Protein AF-0000000079962812 (afdb_homodimer)

Solvent-accessible surface area (backbone atoms only — not comparable to full-atom values): 16084 Å² total; per-residue (Å²): 127,70,50,68,62,57,33,28,48,55,59,35,32,38,25,38,47,68,46,73,48,30,25,50,74,84,39,78,43,86,43,78,38,32,53,92,59,42,40,27,41,39,36,35,36,58,84,37,35,38,39,39,38,37,21,38,63,52,62,92,51,35,56,59,85,55,60,87,68,64,58,92,82,56,60,44,64,56,30,14,31,31,29,47,23,32,50,38,38,30,28,37,49,42,78,47,81,87,50,79,53,48,68,41,37,30,40,34,25,49,22,56,16,70,28,34,49,50,44,54,47,42,63,34,63,48,55,32,37,41,36,54,44,77,54,92,96,42,44,35,39,38,39,37,35,68,48,80,92,46,31,33,37,41,35,37,28,37,59,76,80,127,71,51,69,61,55,33,27,47,55,59,34,30,38,25,36,46,68,46,72,50,30,23,50,72,83,39,78,43,84,44,79,36,31,54,94,60,42,40,27,40,38,36,33,36,57,86,36,36,38,39,39,38,36,21,38,63,50,63,93,50,36,57,59,84,55,60,86,68,63,59,91,81,58,60,43,66,56,30,13,31,32,29,48,24,32,50,37,38,30,28,36,48,43,77,46,81,87,49,80,54,48,67,41,38,31,41,35,26,49,21,57,16,69,28,34,49,50,45,53,48,43,64,34,62,48,55,32,36,41,36,52,44,78,53,94,96,43,43,36,40,38,38,38,36,67,47,80,94,47,33,33,36,42,34,37,28,38,56,75,81

Sequence (322 aa):
MVNATDIFAALAGTYTLLNTSSAFNGVPVPDRAYGEAPIGILTYSKTGYMSATLAATEPELRPENLTFPFNPEDPDELWALVGKHSLAYAGPITLSDAIPANETHGQVFHGPLIVSNIPAWVGTSQRRNYTIIKENNDTLLHIQSRRDGGNTGELWWRKLAMVNATDIFAALAGTYTLLNTSSAFNGVPVPDRAYGEAPIGILTYSKTGYMSATLAATEPELRPENLTFPFNPEDPDELWALVGKHSLAYAGPITLSDAIPANETHGQVFHGPLIVSNIPAWVGTSQRRNYTIIKENNDTLLHIQSRRDGGNTGELWWRKLA

Secondary structure (DSSP, 8-state):
---HHHHHHHH-EEEEEEEEEEEETTEEE--TTT-SS-EEEEEE-TTSEEEEEEE---TTTS-TT--SSPPTTS-HHHHHHHHHTEEEEEEEEEE-SSS---SSEEEEEE-S-SEESSGGGTT--EEEEEEEEEETTEEEEEEEEE-GGGEEEEEEEEE--/---HHHHHHHH-EEEEEEEEEEEETTEEE--TTT-SS-EEEEEE-TTSEEEEEEE---TTTS-TT--SSPPTTS-HHHHHHHHHTEEEEEEEEEE-SSS---SSEEEEEE-S-SEESSGGGTT--EEEEEEEEEETTEEEEEEEEE-GGGEEEEEEEEE--

Organism: NCBI:txid1448308

Structure (mmCIF, N/CA/C/O backbone):
data_AF-0000000079962812-model_v1
#
loop_
_entity.id
_entity.type
_entity.pdbx_description
1 polymer 'Lipocalin-like domain-containing protein'
#
loop_
_atom_site.group_PDB
_atom_site.id
_atom_site.type_symbol
_atom_site.label_atom_id
_atom_site.label_alt_id
_atom_site.label_comp_id
_atom_site.label_asym_id
_atom_site.label_entity_id
_atom_site.label_seq_id
_atom_site.pdbx_PDB_ins_code
_atom_site.Cartn_x
_atom_site.Cartn_y
_atom_site.Cartn_z
_atom_site.occupancy
_atom_site.B_iso_or_equiv
_atom_site.auth_seq_id
_atom_site.auth_comp_id
_atom_site.auth_asym_id
_atom_site.auth_atom_id
_atom_site.pdbx_PDB_model_num
ATOM 1 N N . MET A 1 1 ? -15.695 21.484 19.656 1 55.09 1 MET A N 1
ATOM 2 C CA . MET A 1 1 ? -14.461 20.844 19.234 1 55.09 1 MET A CA 1
ATOM 3 C C . MET A 1 1 ? -14.742 19.688 18.281 1 55.09 1 MET A C 1
ATOM 5 O O . MET A 1 1 ? -15.672 18.906 18.5 1 55.09 1 MET A O 1
ATOM 9 N N . VAL A 1 2 ? -14.398 19.891 17.047 1 68.56 2 VAL A N 1
ATOM 10 C CA . VAL A 1 2 ? -14.781 18.875 16.078 1 68.56 2 VAL A CA 1
ATOM 11 C C . VAL A 1 2 ? -14.25 17.516 16.531 1 68.56 2 VAL A C 1
ATOM 13 O O . VAL A 1 2 ? -13.125 17.422 17.031 1 68.56 2 VAL A O 1
ATOM 16 N N . ASN A 1 3 ? -15.133 16.531 16.578 1 87.62 3 ASN A N 1
ATOM 17 C CA . ASN A 1 3 ? -14.875 15.156 16.984 1 87.62 3 ASN A CA 1
ATOM 18 C C . ASN A 1 3 ? -14.062 14.406 15.922 1 87.62 3 ASN A C 1
ATOM 20 O O . ASN A 1 3 ? -14.211 14.656 14.727 1 87.62 3 ASN A O 1
ATOM 24 N N . ALA A 1 4 ? -13.094 13.672 16.422 1 92 4 ALA A N 1
ATOM 25 C CA . ALA A 1 4 ? -12.219 12.883 15.547 1 92 4 ALA A CA 1
ATOM 26 C C . ALA A 1 4 ? -13.031 12.062 14.555 1 92 4 ALA A C 1
ATOM 28 O O . ALA A 1 4 ? -12.648 11.922 13.391 1 92 4 ALA A O 1
ATOM 29 N N . THR A 1 5 ? -14.148 11.586 14.938 1 94.44 5 THR A N 1
ATOM 30 C CA . THR A 1 5 ? -14.992 10.742 14.109 1 94.44 5 THR A CA 1
ATOM 31 C C . THR A 1 5 ? -15.5 11.516 12.891 1 94.44 5 THR A C 1
ATOM 33 O O . THR A 1 5 ? -15.555 10.977 11.781 1 94.44 5 THR A O 1
ATOM 36 N N . ASP A 1 6 ? -15.859 12.742 13.109 1 96.5 6 ASP A N 1
ATOM 37 C CA . ASP A 1 6 ? -16.344 13.57 12.016 1 96.5 6 ASP A CA 1
ATOM 38 C C . ASP A 1 6 ? -15.234 13.875 11.016 1 96.5 6 ASP A C 1
ATOM 40 O O . ASP A 1 6 ? -15.477 13.922 9.812 1 96.5 6 ASP A O 1
ATOM 44 N N . ILE A 1 7 ? -14.07 14.117 11.539 1 97.19 7 ILE A N 1
ATOM 45 C CA . ILE A 1 7 ? -12.938 14.422 10.68 1 97.19 7 ILE A CA 1
ATOM 46 C C . ILE A 1 7 ? -12.555 13.188 9.867 1 97.19 7 ILE A C 1
ATOM 48 O O . ILE A 1 7 ? -12.289 13.281 8.672 1 97.19 7 ILE A O 1
ATOM 52 N N . PHE A 1 8 ? -12.555 12 10.477 1 97.75 8 PHE A N 1
ATOM 53 C CA . PHE A 1 8 ? -12.258 10.773 9.758 1 97.75 8 PHE A CA 1
ATOM 54 C C . PHE A 1 8 ? -13.297 10.508 8.68 1 97.75 8 PHE A C 1
ATOM 56 O O . PHE A 1 8 ? -12.969 10.039 7.59 1 97.75 8 PHE A O 1
ATOM 63 N N . ALA A 1 9 ? -14.547 10.859 8.984 1 97.25 9 ALA A N 1
ATOM 64 C CA . ALA A 1 9 ? -15.602 10.719 7.988 1 97.25 9 ALA A CA 1
ATOM 65 C C . ALA A 1 9 ? -15.383 11.664 6.812 1 97.25 9 ALA A C 1
ATOM 67 O O . ALA A 1 9 ? -15.633 11.305 5.66 1 97.25 9 ALA A O 1
ATOM 68 N N . ALA A 1 10 ? -14.914 12.852 7.117 1 97.44 10 ALA A N 1
ATOM 69 C CA . ALA A 1 10 ? -14.648 13.828 6.066 1 97.44 10 ALA A CA 1
ATOM 70 C C . ALA A 1 10 ? -13.477 13.383 5.188 1 97.44 10 ALA A C 1
ATOM 72 O O . ALA A 1 10 ? -13.5 13.586 3.971 1 97.44 10 ALA A O 1
ATOM 73 N N . LEU A 1 11 ? -12.477 12.75 5.762 1 98.31 11 LEU A N 1
ATOM 74 C CA . LEU A 1 11 ? -11.289 12.281 5.059 1 98.31 11 LEU A CA 1
ATOM 75 C C . LEU A 1 11 ? -11.578 10.984 4.305 1 98.31 11 LEU A C 1
ATOM 77 O O . LEU A 1 11 ? -10.93 10.688 3.303 1 98.31 11 LEU A O 1
ATOM 81 N N . ALA A 1 12 ? -12.539 10.227 4.734 1 98.5 12 ALA A N 1
ATOM 82 C CA . ALA A 1 12 ? -12.773 8.867 4.238 1 98.5 12 ALA A CA 1
ATOM 83 C C . ALA A 1 12 ? -12.977 8.867 2.725 1 98.5 12 ALA A C 1
ATOM 85 O O . ALA A 1 12 ? -13.703 9.711 2.188 1 98.5 12 ALA A O 1
ATOM 86 N N . GLY A 1 13 ? -12.312 7.945 2.035 1 98.56 13 GLY A N 1
ATOM 87 C CA . GLY A 1 13 ? -12.406 7.797 0.591 1 98.56 13 GLY A CA 1
ATOM 88 C C . GLY A 1 13 ? -11.141 7.25 -0.037 1 98.56 13 GLY A C 1
ATOM 89 O O . GLY A 1 13 ? -10.172 6.949 0.665 1 98.56 13 GLY A O 1
ATOM 90 N N . THR A 1 14 ? -11.234 6.93 -1.292 1 98.88 14 THR A N 1
ATOM 91 C CA . THR A 1 14 ? -10.102 6.559 -2.133 1 98.88 14 THR A CA 1
ATOM 92 C C . THR A 1 14 ? -9.695 7.723 -3.029 1 98.88 14 THR A C 1
ATOM 94 O O . THR A 1 14 ? -10.539 8.336 -3.689 1 98.88 14 THR A O 1
ATOM 97 N N . TYR A 1 15 ? -8.414 8.07 -2.965 1 98.94 15 TYR A N 1
ATOM 98 C CA . TYR A 1 15 ? -7.883 9.211 -3.703 1 98.94 15 TYR A CA 1
ATOM 99 C C . TYR A 1 15 ? -6.801 8.773 -4.68 1 98.94 15 TYR A C 1
ATOM 101 O O . TYR A 1 15 ? -6.008 7.875 -4.375 1 98.94 15 TYR A O 1
ATOM 109 N N . THR A 1 16 ? -6.777 9.391 -5.863 1 98.88 16 THR A N 1
ATOM 110 C CA . THR A 1 16 ? -5.684 9.188 -6.809 1 98.88 16 THR A CA 1
ATOM 111 C C . THR A 1 16 ? -4.723 10.375 -6.781 1 98.88 16 THR A C 1
ATOM 113 O O . THR A 1 16 ? -5.148 11.523 -6.645 1 98.88 16 THR A O 1
ATOM 116 N N . LEU A 1 17 ? -3.471 10.102 -6.898 1 98.88 17 LEU A N 1
ATOM 117 C CA . LEU A 1 17 ? -2.441 11.133 -6.863 1 98.88 17 LEU A CA 1
ATOM 118 C C . LEU A 1 17 ? -2.475 11.977 -8.133 1 98.88 17 LEU A C 1
ATOM 120 O O . LEU A 1 17 ? -2.561 11.438 -9.234 1 98.88 17 LEU A O 1
ATOM 124 N N . LEU A 1 18 ? -2.453 13.242 -7.961 1 97.94 18 LEU A N 1
ATOM 125 C CA . LEU A 1 18 ? -2.371 14.141 -9.102 1 97.94 18 LEU A CA 1
ATOM 126 C C . LEU A 1 18 ? -0.937 14.609 -9.328 1 97.94 18 LEU A C 1
ATOM 128 O O . LEU A 1 18 ? -0.471 14.664 -10.469 1 97.94 18 LEU A O 1
ATOM 132 N N . ASN A 1 19 ? -0.277 14.977 -8.25 1 96.62 19 ASN A N 1
ATOM 133 C CA . ASN A 1 19 ? 1.109 15.422 -8.344 1 96.62 19 ASN A CA 1
ATOM 134 C C . ASN A 1 19 ? 1.753 15.531 -6.961 1 96.62 19 ASN A C 1
ATOM 136 O O . ASN A 1 19 ? 1.057 15.539 -5.945 1 96.62 19 ASN A O 1
ATOM 140 N N . THR A 1 20 ? 3.037 15.555 -6.984 1 96.31 20 THR A N 1
ATOM 141 C CA . THR A 1 20 ? 3.855 15.812 -5.801 1 96.31 20 THR A CA 1
ATOM 142 C C . THR A 1 20 ? 4.887 16.906 -6.078 1 96.31 20 THR A C 1
ATOM 144 O O . THR A 1 20 ? 5.312 17.078 -7.223 1 96.31 20 THR A O 1
ATOM 147 N N . SER A 1 21 ? 5.219 17.625 -5.082 1 94.88 21 SER A N 1
ATOM 148 C CA . SER A 1 21 ? 6.375 18.516 -5.117 1 94.88 21 SER A CA 1
ATOM 149 C C . SER A 1 21 ? 7.16 18.453 -3.814 1 94.88 21 SER A C 1
ATOM 151 O O . SER A 1 21 ? 6.586 18.234 -2.744 1 94.88 21 SER A O 1
ATOM 153 N N . SER A 1 22 ? 8.445 18.625 -3.955 1 92.75 22 SER A N 1
ATOM 154 C CA . SER A 1 22 ? 9.336 18.547 -2.803 1 92.75 22 SER A CA 1
ATOM 155 C C . SER A 1 22 ? 10.141 19.828 -2.639 1 92.75 22 SER A C 1
ATOM 157 O O . SER A 1 22 ? 10.398 20.547 -3.615 1 92.75 22 SER A O 1
ATOM 159 N N . ALA A 1 23 ? 10.469 20.109 -1.39 1 92.31 23 ALA A N 1
ATOM 160 C CA . ALA A 1 23 ? 11.352 21.234 -1.065 1 92.31 23 ALA A CA 1
ATOM 161 C C . ALA A 1 23 ? 12.312 20.859 0.062 1 92.31 23 ALA A C 1
ATOM 163 O O . ALA A 1 23 ? 12.016 19.984 0.875 1 92.31 23 ALA A O 1
ATOM 164 N N . PHE A 1 24 ? 13.508 21.438 -0.031 1 89.19 24 PHE A N 1
ATOM 165 C CA . PHE A 1 24 ? 14.492 21.375 1.042 1 89.19 24 PHE A CA 1
ATOM 166 C C . PHE A 1 24 ? 14.703 22.75 1.658 1 89.19 24 PHE A C 1
ATOM 168 O O . PHE A 1 24 ? 15.203 23.656 0.996 1 89.19 24 PHE A O 1
ATOM 175 N N . ASN A 1 25 ? 14.32 22.797 2.877 1 90.44 25 ASN A N 1
ATOM 176 C CA . ASN A 1 25 ? 14.406 24.078 3.57 1 90.44 25 ASN A CA 1
ATOM 177 C C . ASN A 1 25 ? 13.711 25.188 2.781 1 90.44 25 ASN A C 1
ATOM 179 O O . ASN A 1 25 ? 14.281 26.266 2.582 1 90.44 25 ASN A O 1
ATOM 183 N N . GLY A 1 26 ? 12.602 24.812 2.246 1 89.44 26 GLY A N 1
ATOM 184 C CA . GLY A 1 26 ? 11.742 25.797 1.595 1 89.44 26 GLY A CA 1
ATOM 185 C C . GLY A 1 26 ? 12.094 26.016 0.135 1 89.44 26 GLY A C 1
ATOM 186 O O . GLY A 1 26 ? 11.391 26.734 -0.574 1 89.44 26 GLY A O 1
ATOM 187 N N . VAL A 1 27 ? 13.266 25.406 -0.308 1 94.12 27 VAL A N 1
ATOM 188 C CA . VAL A 1 27 ? 13.703 25.562 -1.693 1 94.12 27 VAL A CA 1
ATOM 189 C C . VAL A 1 27 ? 13.242 24.344 -2.506 1 94.12 27 VAL A C 1
ATOM 191 O O . VAL A 1 27 ? 13.547 23.203 -2.15 1 94.12 27 VAL A O 1
ATOM 194 N N . PRO A 1 28 ? 12.578 24.594 -3.576 1 93.44 28 PRO A N 1
ATOM 195 C CA . PRO A 1 28 ? 12.125 23.469 -4.398 1 93.44 28 PRO A CA 1
ATOM 196 C C . PRO A 1 28 ? 13.281 22.594 -4.879 1 93.44 28 PRO A C 1
ATOM 198 O O . PRO A 1 28 ? 14.336 23.109 -5.27 1 93.44 28 PRO A O 1
ATOM 201 N N . VAL A 1 29 ? 13.141 21.312 -4.715 1 90.81 29 VAL A N 1
ATOM 202 C CA . VAL A 1 29 ? 14.117 20.344 -5.207 1 90.81 29 VAL A CA 1
ATOM 203 C C . VAL A 1 29 ? 13.398 19.266 -6.012 1 90.81 29 VAL A C 1
ATOM 205 O O . VAL A 1 29 ? 12.203 19.031 -5.828 1 90.81 29 VAL A O 1
ATOM 208 N N . PRO A 1 30 ? 14.148 18.594 -6.973 1 89.12 30 PRO A N 1
ATOM 209 C CA . PRO A 1 30 ? 13.523 17.469 -7.668 1 89.12 30 PRO A CA 1
ATOM 210 C C . PRO A 1 30 ? 13.078 16.359 -6.719 1 89.12 30 PRO A C 1
ATOM 212 O O . PRO A 1 30 ? 13.758 16.078 -5.73 1 89.12 30 PRO A O 1
ATOM 215 N N . ASP A 1 31 ? 11.922 15.773 -6.988 1 88.94 31 ASP A N 1
ATOM 216 C CA . ASP A 1 31 ? 11.43 14.617 -6.238 1 88.94 31 ASP A CA 1
ATOM 217 C C . ASP A 1 31 ? 12.07 13.328 -6.734 1 88.94 31 ASP A C 1
ATOM 219 O O . ASP A 1 31 ? 11.5 12.617 -7.57 1 88.94 31 ASP A O 1
ATOM 223 N N . ARG A 1 32 ? 13.164 13.008 -6.203 1 86.12 32 ARG A N 1
ATOM 224 C CA . ARG A 1 32 ? 14 11.922 -6.719 1 86.12 32 ARG A CA 1
ATOM 225 C C . ARG A 1 32 ? 13.32 10.57 -6.523 1 86.12 32 ARG A C 1
ATOM 227 O O . ARG A 1 32 ? 13.508 9.656 -7.328 1 86.12 32 ARG A O 1
ATOM 234 N N . ALA A 1 33 ? 12.555 10.445 -5.504 1 90.25 33 ALA A N 1
ATOM 235 C CA . ALA A 1 33 ? 11.961 9.148 -5.18 1 90.25 33 ALA A CA 1
ATOM 236 C C . ALA A 1 33 ? 10.82 8.82 -6.145 1 90.25 33 ALA A C 1
ATOM 238 O O . ALA A 1 33 ? 10.688 7.676 -6.59 1 90.25 33 ALA A O 1
ATOM 239 N N . TYR A 1 34 ? 10.086 9.812 -6.578 1 93.81 34 TYR A N 1
ATOM 240 C CA . TYR A 1 34 ? 8.844 9.562 -7.297 1 93.81 34 TYR A CA 1
ATOM 241 C C . TYR A 1 34 ? 8.992 9.891 -8.781 1 93.81 34 TYR A C 1
ATOM 243 O O . TYR A 1 34 ? 8.109 9.586 -9.586 1 93.81 34 TYR A O 1
ATOM 251 N N . GLY A 1 35 ? 10.094 10.547 -9.172 1 93.44 35 GLY A N 1
ATOM 252 C CA . GLY A 1 35 ? 10.234 10.969 -10.555 1 93.44 35 GLY A CA 1
ATOM 253 C C . GLY A 1 35 ? 9.359 12.156 -10.914 1 93.44 35 GLY A C 1
ATOM 254 O O . GLY A 1 35 ? 8.961 12.93 -10.039 1 93.44 35 GLY A O 1
ATOM 255 N N . GLU A 1 36 ? 9.039 12.297 -12.234 1 93.69 36 GLU A N 1
ATOM 256 C CA . GLU A 1 36 ? 8.375 13.5 -12.734 1 93.69 36 GLU A CA 1
ATOM 257 C C . GLU A 1 36 ? 6.863 13.297 -12.828 1 93.69 36 GLU A C 1
ATOM 259 O O . GLU A 1 36 ? 6.102 14.266 -12.883 1 93.69 36 GLU A O 1
ATOM 264 N N . ALA A 1 37 ? 6.457 12.078 -12.867 1 95.12 37 ALA A N 1
ATOM 265 C CA . ALA A 1 37 ? 5.039 11.797 -13.07 1 95.12 37 ALA A CA 1
ATOM 266 C C . ALA A 1 37 ? 4.578 10.648 -12.18 1 95.12 37 ALA A C 1
ATOM 268 O O . ALA A 1 37 ? 4.125 9.617 -12.664 1 95.12 37 ALA A O 1
ATOM 269 N N . PRO A 1 38 ? 4.609 10.883 -10.852 1 97.69 38 PRO A N 1
ATOM 270 C CA . PRO A 1 38 ? 4.25 9.789 -9.945 1 97.69 38 PRO A CA 1
ATOM 271 C C . PRO A 1 38 ? 2.762 9.445 -10 1 97.69 38 PRO A C 1
ATOM 273 O O . PRO A 1 38 ? 1.945 10.281 -10.398 1 97.69 38 PRO A O 1
ATOM 276 N N . ILE A 1 39 ? 2.443 8.242 -9.688 1 98.5 39 ILE A N 1
ATOM 277 C CA . ILE A 1 39 ? 1.081 7.75 -9.516 1 98.5 39 ILE A CA 1
ATOM 278 C C . ILE A 1 39 ? 0.908 7.195 -8.102 1 98.5 39 ILE A C 1
ATOM 280 O O . ILE A 1 39 ? 1.889 6.852 -7.438 1 98.5 39 ILE A O 1
ATOM 284 N N . GLY A 1 40 ? -0.332 7.168 -7.668 1 98.81 40 GLY A N 1
ATOM 285 C CA . GLY A 1 40 ? -0.544 6.621 -6.336 1 98.81 40 GLY A CA 1
ATOM 286 C C . GLY A 1 40 ? -2.008 6.582 -5.938 1 98.81 40 GLY A C 1
ATOM 287 O O . GLY A 1 40 ? -2.854 7.195 -6.59 1 98.81 40 GLY A O 1
ATOM 288 N N . ILE A 1 41 ? -2.295 5.82 -4.922 1 98.94 41 ILE A N 1
ATOM 289 C CA . ILE A 1 41 ? -3.598 5.715 -4.273 1 98.94 41 ILE A CA 1
ATOM 290 C C . ILE A 1 41 ? -3.449 5.941 -2.773 1 98.94 41 ILE A C 1
ATOM 292 O O . ILE A 1 41 ? -2.52 5.426 -2.148 1 98.94 41 ILE A O 1
ATOM 296 N N . LEU A 1 42 ? -4.223 6.781 -2.262 1 98.94 42 LEU A N 1
ATOM 297 C CA . LEU A 1 42 ? -4.398 7.031 -0.836 1 98.94 42 LEU A CA 1
ATOM 298 C C . LEU A 1 42 ? -5.816 6.68 -0.395 1 98.94 42 LEU A C 1
ATOM 300 O O . LEU A 1 42 ? -6.789 7.07 -1.043 1 98.94 42 LEU A O 1
ATOM 304 N N . THR A 1 43 ? -5.949 5.891 0.638 1 98.88 43 THR A N 1
ATOM 305 C CA . THR A 1 43 ? -7.262 5.539 1.164 1 98.88 43 THR A CA 1
ATOM 306 C C . THR A 1 43 ? -7.359 5.879 2.648 1 98.88 43 THR A C 1
ATOM 308 O O . THR A 1 43 ? -6.43 5.617 3.414 1 98.88 43 THR A O 1
ATOM 311 N N . TYR A 1 44 ? -8.398 6.527 3.049 1 98.81 44 TYR A N 1
ATOM 312 C CA . TYR A 1 44 ? -8.812 6.715 4.434 1 98.81 44 TYR A CA 1
ATOM 313 C C . TYR A 1 44 ? -10.141 6.008 4.703 1 98.81 44 TYR A C 1
ATOM 315 O O . TYR A 1 44 ? -11.055 6.051 3.877 1 98.81 44 TYR A O 1
ATOM 323 N N . SER A 1 45 ? -10.18 5.359 5.816 1 98.5 45 SER A N 1
ATOM 324 C CA . SER A 1 45 ? -11.453 4.766 6.223 1 98.5 45 SER A CA 1
ATOM 325 C C . SER A 1 45 ? -12.125 5.594 7.312 1 98.5 45 SER A C 1
ATOM 327 O O . SER A 1 45 ? -11.453 6.277 8.086 1 98.5 45 SER A O 1
ATOM 329 N N . LYS A 1 46 ? -13.445 5.5 7.383 1 97.25 46 LYS A N 1
ATOM 330 C CA . LYS A 1 46 ? -14.203 6.172 8.43 1 97.25 46 LYS A CA 1
ATOM 331 C C . LYS A 1 46 ? -13.836 5.637 9.812 1 97.25 46 LYS A C 1
ATOM 333 O O . LYS A 1 46 ? -14.023 6.324 10.82 1 97.25 46 LYS A O 1
ATOM 338 N N . THR A 1 47 ? -13.281 4.414 9.797 1 97.56 47 THR A N 1
ATOM 339 C CA . THR A 1 47 ? -12.977 3.752 11.062 1 97.56 47 THR A CA 1
ATOM 340 C C . THR A 1 47 ? -11.57 4.121 11.539 1 97.56 47 THR A C 1
ATOM 342 O O . THR A 1 47 ? -11.094 3.596 12.547 1 97.56 47 THR A O 1
ATOM 345 N N . GLY A 1 48 ? -10.836 4.934 10.836 1 98.06 48 GLY A N 1
ATOM 346 C CA . GLY A 1 48 ? -9.594 5.484 11.352 1 98.06 48 GLY A CA 1
ATOM 347 C C . GLY A 1 48 ? -8.367 4.703 10.914 1 98.06 48 GLY A C 1
ATOM 348 O O . GLY A 1 48 ? -7.406 4.566 11.672 1 98.06 48 GLY A O 1
ATOM 349 N N . TYR A 1 49 ? -8.398 4.137 9.742 1 98.81 49 TYR A N 1
ATOM 350 C CA . TYR A 1 49 ? -7.23 3.516 9.125 1 98.81 49 TYR A CA 1
ATOM 351 C C . TYR A 1 49 ? -6.91 4.164 7.785 1 98.81 49 TYR A C 1
ATOM 353 O O . TYR A 1 49 ? -7.77 4.797 7.172 1 98.81 49 TYR A O 1
ATOM 361 N N . MET A 1 50 ? -5.664 3.979 7.379 1 98.88 50 MET A N 1
ATOM 362 C CA . MET A 1 50 ? -5.246 4.535 6.094 1 98.88 50 MET A CA 1
ATOM 363 C C . MET A 1 50 ? -4.191 3.654 5.434 1 98.88 50 MET A C 1
ATOM 365 O O . MET A 1 50 ? -3.559 2.832 6.098 1 98.88 50 MET A O 1
ATOM 369 N N . SER A 1 51 ? -4.094 3.744 4.156 1 98.94 51 SER A N 1
ATOM 370 C CA . SER A 1 51 ? -3.02 3.172 3.348 1 98.94 51 SER A CA 1
ATOM 371 C C . SER A 1 51 ? -2.598 4.125 2.236 1 98.94 51 SER A C 1
ATOM 373 O O . SER A 1 51 ? -3.432 4.832 1.665 1 98.94 51 SER A O 1
ATOM 375 N N . ALA A 1 52 ? -1.331 4.195 1.968 1 98.94 52 ALA A N 1
ATOM 376 C CA . ALA A 1 52 ? -0.761 4.965 0.865 1 98.94 52 ALA A CA 1
ATOM 377 C C . ALA A 1 52 ? 0.189 4.109 0.032 1 98.94 52 ALA A C 1
ATOM 379 O O . ALA A 1 52 ? 1.022 3.385 0.579 1 98.94 52 ALA A O 1
ATOM 380 N N . THR A 1 53 ? -0.018 4.102 -1.256 1 98.88 53 THR A N 1
ATOM 381 C CA . THR A 1 53 ? 0.879 3.465 -2.215 1 98.88 53 THR A CA 1
ATOM 382 C C . THR A 1 53 ? 1.206 4.418 -3.361 1 98.88 53 THR A C 1
ATOM 384 O O . THR A 1 53 ? 0.308 4.867 -4.078 1 98.88 53 THR A O 1
ATOM 387 N N . LEU A 1 54 ? 2.477 4.789 -3.533 1 98.69 54 LEU A N 1
ATOM 388 C CA . LEU A 1 54 ? 2.973 5.684 -4.574 1 98.69 54 LEU A CA 1
ATOM 389 C C . LEU A 1 54 ? 4.137 5.051 -5.324 1 98.69 54 LEU A C 1
ATOM 391 O O . LEU A 1 54 ? 4.895 4.258 -4.754 1 98.69 54 LEU A O 1
ATOM 395 N N . ALA A 1 55 ? 4.332 5.449 -6.574 1 98.69 55 ALA A N 1
ATOM 396 C CA . ALA A 1 55 ? 5.469 4.965 -7.355 1 98.69 55 ALA A CA 1
ATOM 397 C C . ALA A 1 55 ? 5.805 5.926 -8.492 1 98.69 55 ALA A C 1
ATOM 399 O O . ALA A 1 55 ? 4.926 6.629 -9 1 98.69 55 ALA A O 1
ATOM 400 N N . ALA A 1 56 ? 7.082 5.957 -8.828 1 98.25 56 ALA A N 1
ATOM 401 C CA . ALA A 1 56 ? 7.477 6.586 -10.086 1 98.25 56 ALA A CA 1
ATOM 402 C C . ALA A 1 56 ? 6.848 5.871 -11.281 1 98.25 56 ALA A C 1
ATOM 404 O O . ALA A 1 56 ? 6.289 4.781 -11.133 1 98.25 56 ALA A O 1
ATOM 405 N N . THR A 1 57 ? 6.887 6.504 -12.5 1 97.62 57 THR A N 1
ATOM 406 C CA . THR A 1 57 ? 6.309 5.863 -13.672 1 97.62 57 THR A CA 1
ATOM 407 C C . THR A 1 57 ? 7.332 5.77 -14.797 1 97.62 57 THR A C 1
ATOM 409 O O . THR A 1 57 ? 7.086 5.121 -15.82 1 97.62 57 THR A O 1
ATOM 412 N N . GLU A 1 58 ? 8.484 6.395 -14.602 1 97.19 58 GLU A N 1
ATOM 413 C CA . GLU A 1 58 ? 9.5 6.363 -15.648 1 97.19 58 GLU A CA 1
ATOM 414 C C . GLU A 1 58 ? 10.062 4.957 -15.836 1 97.19 58 GLU A C 1
ATOM 416 O O . GLU A 1 58 ? 10.453 4.309 -14.867 1 97.19 58 GLU A O 1
ATOM 421 N N . PRO A 1 59 ? 10.156 4.539 -17.078 1 95.69 59 PRO A N 1
ATOM 422 C CA . PRO A 1 59 ? 10.625 3.172 -17.312 1 95.69 59 PRO A CA 1
ATOM 423 C C . PRO A 1 59 ? 12.023 2.924 -16.766 1 95.69 59 PRO A C 1
ATOM 425 O O . PRO A 1 59 ? 12.336 1.81 -16.328 1 95.69 59 PRO A O 1
ATOM 428 N N . GLU A 1 60 ? 12.875 3.9 -16.75 1 96.44 60 GLU A N 1
ATOM 429 C CA . GLU A 1 60 ? 14.242 3.736 -16.281 1 96.44 60 GLU A CA 1
ATOM 430 C C . GLU A 1 60 ? 14.289 3.568 -14.766 1 96.44 60 GLU A C 1
ATOM 432 O O . GLU A 1 60 ? 15.305 3.123 -14.211 1 96.44 60 GLU A O 1
ATOM 437 N N . LEU A 1 61 ? 13.195 3.945 -14.086 1 97.5 61 LEU A N 1
ATOM 438 C CA . LEU A 1 61 ? 13.102 3.828 -12.641 1 97.5 61 LEU A CA 1
ATOM 439 C C . LEU A 1 61 ? 12.281 2.607 -12.242 1 97.5 61 LEU A C 1
ATOM 441 O O . LEU A 1 61 ? 12.281 2.201 -11.078 1 97.5 61 LEU A O 1
ATOM 445 N N . ARG A 1 62 ? 11.57 2.086 -13.203 1 97.81 62 ARG A N 1
ATOM 446 C CA . ARG A 1 62 ? 10.586 1.023 -12.992 1 97.81 62 ARG A CA 1
ATOM 447 C C . ARG A 1 62 ? 10.82 -0.136 -13.953 1 97.81 62 ARG A C 1
ATOM 449 O O . ARG A 1 62 ? 10.148 -0.239 -14.984 1 97.81 62 ARG A O 1
ATOM 456 N N . PRO A 1 63 ? 11.734 -1.014 -13.602 1 97.19 63 PRO A N 1
ATOM 457 C CA . PRO A 1 63 ? 12.008 -2.113 -14.531 1 97.19 63 PRO A CA 1
ATOM 458 C C . PRO A 1 63 ? 10.805 -3.039 -14.719 1 97.19 63 PRO A C 1
ATOM 460 O O . PRO A 1 63 ? 10.328 -3.641 -13.75 1 97.19 63 PRO A O 1
ATOM 463 N N . GLU A 1 64 ? 10.414 -3.275 -15.945 1 95.31 64 GLU A N 1
ATOM 464 C CA . GLU A 1 64 ? 9.148 -3.939 -16.266 1 95.31 64 GLU A CA 1
ATOM 465 C C . GLU A 1 64 ? 9.336 -5.449 -16.375 1 95.31 64 GLU A C 1
ATOM 467 O O . GLU A 1 64 ? 8.359 -6.195 -16.469 1 95.31 64 GLU A O 1
ATOM 472 N N . ASN A 1 65 ? 10.516 -5.93 -16.312 1 94.62 65 ASN A N 1
ATOM 473 C CA . ASN A 1 65 ? 10.789 -7.352 -16.5 1 94.62 65 ASN A CA 1
ATOM 474 C C . ASN A 1 65 ? 10.836 -8.102 -15.18 1 94.62 65 ASN A C 1
ATOM 476 O O . ASN A 1 65 ? 11.102 -9.305 -15.148 1 94.62 65 ASN A O 1
ATOM 480 N N . LEU A 1 66 ? 10.633 -7.422 -14.141 1 95 66 LEU A N 1
ATOM 481 C CA . LEU A 1 66 ? 10.648 -8.055 -12.828 1 95 66 LEU A CA 1
ATOM 482 C C . LEU A 1 66 ? 9.297 -8.68 -12.508 1 95 66 LEU A C 1
ATOM 484 O O . LEU A 1 66 ? 8.25 -8.117 -12.867 1 95 66 LEU A O 1
ATOM 488 N N . THR A 1 67 ? 9.352 -9.812 -11.805 1 90.5 67 THR A N 1
ATOM 489 C CA . THR A 1 67 ? 8.148 -10.523 -11.398 1 90.5 67 THR A CA 1
ATOM 490 C C . THR A 1 67 ? 8.055 -10.602 -9.883 1 90.5 67 THR A C 1
ATOM 492 O O . THR A 1 67 ? 9.039 -10.367 -9.18 1 90.5 67 THR A O 1
ATOM 495 N N . PHE A 1 68 ? 6.855 -10.977 -9.438 1 90.19 68 PHE A N 1
ATOM 496 C CA . PHE A 1 68 ? 6.664 -11.273 -8.023 1 90.19 68 PHE A CA 1
ATOM 497 C C . PHE A 1 68 ? 6.172 -12.703 -7.832 1 90.19 68 PHE A C 1
ATOM 499 O O . PHE A 1 68 ? 5.172 -13.109 -8.43 1 90.19 68 PHE A O 1
ATOM 506 N N . PRO A 1 69 ? 6.785 -13.477 -6.977 1 90.12 69 PRO A N 1
ATOM 507 C CA . PRO A 1 69 ? 8.008 -13.172 -6.238 1 90.12 69 PRO A CA 1
ATOM 508 C C . PRO A 1 69 ? 9.219 -12.992 -7.148 1 90.12 69 PRO A C 1
ATOM 510 O O . PRO A 1 69 ? 9.148 -13.305 -8.344 1 90.12 69 PRO A O 1
ATOM 513 N N . PHE A 1 70 ? 10.305 -12.453 -6.562 1 93.12 70 PHE A N 1
ATOM 514 C CA . PHE A 1 70 ? 11.539 -12.203 -7.293 1 93.12 70 PHE A CA 1
ATOM 515 C C . PHE A 1 70 ? 12.195 -13.508 -7.711 1 93.12 70 PHE A C 1
ATOM 517 O O . PHE A 1 70 ? 12.016 -14.539 -7.055 1 93.12 70 PHE A O 1
ATOM 524 N N . ASN A 1 71 ? 12.906 -13.461 -8.789 1 91.75 71 ASN A N 1
ATOM 525 C CA . ASN A 1 71 ? 13.82 -14.531 -9.148 1 91.75 71 ASN A CA 1
ATOM 526 C C . ASN A 1 71 ? 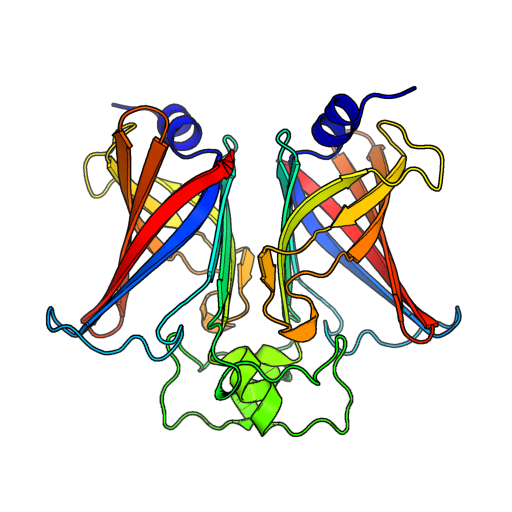15.188 -14.359 -8.484 1 91.75 71 ASN A C 1
ATOM 528 O O . ASN A 1 71 ? 15.742 -13.258 -8.484 1 91.75 71 ASN A O 1
ATOM 532 N N . PRO A 1 72 ? 15.703 -15.484 -7.938 1 90.94 72 PRO A N 1
ATOM 533 C CA . PRO A 1 72 ? 17 -15.367 -7.273 1 90.94 72 PRO A CA 1
ATOM 534 C C . PRO A 1 72 ? 18.094 -14.82 -8.195 1 90.94 72 PRO A C 1
ATOM 536 O O . PRO A 1 72 ? 19.047 -14.211 -7.727 1 90.94 72 PRO A O 1
ATOM 539 N N . GLU A 1 73 ? 17.906 -14.93 -9.5 1 94.88 73 GLU A N 1
ATOM 540 C CA . GLU A 1 73 ? 18.922 -14.531 -10.469 1 94.88 73 GLU A CA 1
ATOM 541 C C . GLU A 1 73 ? 18.75 -13.07 -10.883 1 94.88 73 GLU A C 1
ATOM 543 O O . GLU A 1 73 ? 19.578 -12.516 -11.602 1 94.88 73 GLU A O 1
ATOM 548 N N . ASP A 1 74 ? 17.672 -12.422 -10.406 1 96.5 74 ASP A N 1
ATOM 549 C CA . ASP A 1 74 ? 17.453 -11.016 -10.75 1 96.5 74 ASP A CA 1
ATOM 550 C C . ASP A 1 74 ? 18.609 -10.148 -10.242 1 96.5 74 ASP A C 1
ATOM 552 O O . ASP A 1 74 ? 19.062 -10.312 -9.117 1 96.5 74 ASP A O 1
ATOM 556 N N . PRO A 1 75 ? 19.078 -9.203 -11.078 1 97.25 75 PRO A N 1
ATOM 557 C CA . PRO A 1 75 ? 20.109 -8.273 -10.586 1 97.25 75 PRO A CA 1
ATOM 558 C C . PRO A 1 75 ? 19.594 -7.391 -9.445 1 97.25 75 PRO A C 1
ATOM 560 O O . PRO A 1 75 ? 18.5 -6.836 -9.539 1 97.25 75 PRO A O 1
ATOM 563 N N . ASP A 1 76 ? 20.406 -7.238 -8.398 1 97.81 76 ASP A N 1
ATOM 564 C CA . ASP A 1 76 ? 20.047 -6.402 -7.258 1 97.81 76 ASP A CA 1
ATOM 565 C C . ASP A 1 76 ? 19.766 -4.969 -7.699 1 97.81 76 ASP A C 1
ATOM 567 O O . ASP A 1 76 ? 18.906 -4.293 -7.129 1 97.81 76 ASP A O 1
ATOM 571 N N . GLU A 1 77 ? 20.484 -4.52 -8.719 1 98 77 GLU A N 1
ATOM 572 C CA . GLU A 1 77 ? 20.359 -3.139 -9.172 1 98 77 GLU A CA 1
ATOM 573 C C . GLU A 1 77 ? 18.922 -2.846 -9.633 1 98 77 GLU A C 1
ATOM 575 O O . GLU A 1 77 ? 18.422 -1.74 -9.43 1 98 77 GLU A O 1
ATOM 580 N N . LEU A 1 78 ? 18.328 -3.783 -10.227 1 98.38 78 LEU A N 1
ATOM 581 C CA . LEU A 1 78 ? 16.969 -3.592 -10.711 1 98.38 78 LEU A CA 1
ATOM 582 C C . LEU A 1 78 ? 15.977 -3.561 -9.547 1 98.38 78 LEU A C 1
ATOM 584 O O . LEU A 1 78 ? 15.07 -2.725 -9.516 1 98.38 78 LEU A O 1
ATOM 588 N N . TRP A 1 79 ? 16.172 -4.422 -8.594 1 98.5 79 TRP A N 1
ATOM 589 C CA . TRP A 1 79 ? 15.281 -4.445 -7.43 1 98.5 79 TRP A CA 1
ATOM 590 C C . TRP A 1 79 ? 15.523 -3.232 -6.535 1 98.5 79 TRP A C 1
ATOM 592 O O . TRP A 1 79 ? 14.609 -2.777 -5.84 1 98.5 79 TRP A O 1
ATOM 602 N N . ALA A 1 80 ? 16.766 -2.74 -6.566 1 98.62 80 ALA A N 1
ATOM 603 C CA . ALA A 1 80 ? 17.031 -1.497 -5.844 1 98.62 80 ALA A CA 1
ATOM 604 C C . ALA A 1 80 ? 16.172 -0.357 -6.375 1 98.62 80 ALA A C 1
ATOM 606 O O . ALA A 1 80 ? 15.688 0.476 -5.605 1 98.62 80 ALA A O 1
ATOM 607 N N . LEU A 1 81 ? 15.945 -0.327 -7.672 1 98.44 81 LEU A N 1
ATOM 608 C CA . LEU A 1 81 ? 15.086 0.693 -8.266 1 98.44 81 LEU A CA 1
ATOM 609 C C . LEU A 1 81 ? 13.656 0.567 -7.746 1 98.44 81 LEU A C 1
ATOM 611 O O . LEU A 1 81 ? 13.023 1.571 -7.414 1 98.44 81 LEU A O 1
ATOM 615 N N . VAL A 1 82 ? 13.188 -0.633 -7.625 1 98.44 82 VAL A N 1
ATOM 616 C CA . VAL A 1 82 ? 11.852 -0.882 -7.098 1 98.44 82 VAL A CA 1
ATOM 617 C C . VAL A 1 82 ? 11.742 -0.333 -5.676 1 98.44 82 VAL A C 1
ATOM 619 O O . VAL A 1 82 ? 10.766 0.328 -5.332 1 98.44 82 VAL A O 1
ATOM 622 N N . GLY A 1 83 ? 12.75 -0.618 -4.887 1 98.44 83 GLY A N 1
ATOM 623 C CA . GLY A 1 83 ? 12.75 -0.161 -3.506 1 98.44 83 GLY A CA 1
ATOM 624 C C . GLY A 1 83 ? 12.852 1.348 -3.377 1 98.44 83 GLY A C 1
ATOM 625 O O . GLY A 1 83 ? 12.156 1.955 -2.561 1 98.44 83 GLY A O 1
ATOM 626 N N . LYS A 1 84 ? 13.695 1.978 -4.219 1 97.88 84 LYS A N 1
ATOM 627 C CA . LYS A 1 84 ? 14.008 3.398 -4.113 1 97.88 84 LYS A CA 1
ATOM 628 C C . LYS A 1 84 ? 12.867 4.258 -4.645 1 97.88 84 LYS A C 1
ATOM 630 O O . LYS A 1 84 ? 12.672 5.391 -4.195 1 97.88 84 LYS A O 1
ATOM 635 N N . HIS A 1 85 ? 12.078 3.713 -5.59 1 98.31 85 HIS A N 1
ATOM 636 C CA . HIS A 1 85 ? 11.18 4.582 -6.34 1 98.31 85 HIS A CA 1
ATOM 637 C C . HIS A 1 85 ? 9.719 4.184 -6.129 1 98.31 85 HIS A C 1
ATOM 639 O O . HIS A 1 85 ? 8.906 4.297 -7.043 1 98.31 85 HIS A O 1
ATOM 645 N N . SER A 1 86 ? 9.398 3.686 -4.984 1 98.38 86 SER A N 1
ATOM 646 C CA . SER A 1 86 ? 8.039 3.445 -4.508 1 98.38 86 SER A CA 1
ATOM 647 C C . SER A 1 86 ? 7.941 3.648 -3 1 98.38 86 SER A C 1
ATOM 649 O O . SER A 1 86 ? 8.945 3.537 -2.287 1 98.38 86 SER A O 1
ATOM 651 N N . LEU A 1 87 ? 6.824 4.008 -2.529 1 97.81 87 LEU A N 1
ATOM 652 C CA . LEU A 1 87 ? 6.492 4.133 -1.113 1 97.81 87 LEU A CA 1
ATOM 653 C C . LEU A 1 87 ? 5.129 3.52 -0.819 1 97.81 87 LEU A C 1
ATOM 655 O O . LEU A 1 87 ? 4.16 3.77 -1.542 1 97.81 87 LEU A O 1
ATOM 659 N N . ALA A 1 88 ? 5.086 2.691 0.152 1 98.88 88 ALA A N 1
ATOM 660 C CA . ALA A 1 88 ? 3.818 2.111 0.587 1 98.88 88 ALA A CA 1
ATOM 661 C C . ALA A 1 88 ? 3.797 1.915 2.1 1 98.88 88 ALA A C 1
ATOM 663 O O . ALA A 1 88 ? 4.762 1.417 2.684 1 98.88 88 ALA A O 1
ATOM 664 N N . TYR A 1 89 ? 2.703 2.311 2.766 1 98.88 89 TYR A N 1
ATOM 665 C CA . TYR A 1 89 ? 2.527 2.09 4.195 1 98.88 89 TYR A CA 1
ATOM 666 C C . TYR A 1 89 ? 1.051 2.111 4.574 1 98.88 89 TYR A C 1
ATOM 668 O O . TYR A 1 89 ? 0.217 2.613 3.818 1 98.88 89 TYR A O 1
ATOM 676 N N . ALA A 1 90 ? 0.74 1.562 5.676 1 98.94 90 ALA A N 1
ATOM 677 C CA . ALA A 1 90 ? -0.636 1.494 6.164 1 98.94 90 ALA A CA 1
ATOM 678 C C . ALA A 1 90 ? -0.677 1.352 7.68 1 98.94 90 ALA A C 1
ATOM 680 O O . ALA A 1 90 ? 0.253 0.811 8.281 1 98.94 90 ALA A O 1
ATOM 681 N N . GLY A 1 91 ? -1.73 1.825 8.258 1 98.88 91 GLY A N 1
ATOM 682 C CA . GLY A 1 91 ? -1.927 1.775 9.703 1 98.88 91 GLY A CA 1
ATOM 683 C C . GLY A 1 91 ? -3.064 2.658 10.18 1 98.88 91 GLY A C 1
ATOM 684 O O . GLY A 1 91 ? -3.85 3.158 9.375 1 98.88 91 GLY A O 1
ATOM 685 N N . PRO A 1 92 ? -3.16 2.76 11.461 1 98.81 92 PRO A N 1
ATOM 686 C CA . PRO A 1 92 ? -4.18 3.654 12.008 1 98.81 92 PRO A CA 1
ATOM 687 C C . PRO A 1 92 ? -3.832 5.129 11.836 1 98.81 92 PRO A C 1
ATOM 689 O O . PRO A 1 92 ? -2.693 5.461 11.492 1 98.81 92 PRO A O 1
ATOM 692 N N . ILE A 1 93 ? -4.797 5.98 11.914 1 98.44 93 ILE A N 1
ATOM 693 C CA . ILE A 1 93 ? -4.543 7.418 11.953 1 98.44 93 ILE A CA 1
ATOM 694 C C . ILE A 1 93 ? -5.027 7.988 13.281 1 98.44 93 ILE A C 1
ATOM 696 O O . ILE A 1 93 ? -5.957 7.457 13.891 1 98.44 93 ILE A O 1
ATOM 700 N N . THR A 1 94 ? -4.363 8.945 13.75 1 97.25 94 THR A N 1
ATOM 701 C CA . THR A 1 94 ? -4.797 9.727 14.906 1 97.25 94 THR A CA 1
ATOM 702 C C . THR A 1 94 ? -4.789 11.219 14.586 1 97.25 94 THR A C 1
ATOM 704 O O . THR A 1 94 ? -4.055 11.664 13.695 1 97.25 94 THR A O 1
ATOM 707 N N . LEU A 1 95 ? -5.672 11.914 15.25 1 96.56 95 LEU A N 1
ATOM 708 C CA . LEU A 1 95 ? -5.738 13.367 15.078 1 96.56 95 LEU A CA 1
ATOM 709 C C . LEU A 1 95 ? -4.727 14.062 15.977 1 96.56 95 LEU A C 1
ATOM 711 O O . LEU A 1 95 ? -4.57 13.695 17.141 1 96.56 95 LEU A O 1
ATOM 715 N N . SER A 1 96 ? -3.98 14.992 15.352 1 93.81 96 SER A N 1
ATOM 716 C CA . SER A 1 96 ? -3.082 15.828 16.141 1 93.81 96 SER A CA 1
ATOM 717 C C . SER A 1 96 ? -3.857 16.891 16.922 1 93.81 96 SER A C 1
ATOM 719 O O . SER A 1 96 ? -4.832 17.438 16.422 1 93.81 96 SER A O 1
ATOM 721 N N . ASP A 1 97 ? -3.395 17.203 18.062 1 89.69 97 ASP A N 1
ATOM 722 C CA . ASP A 1 97 ? -3.992 18.281 18.844 1 89.69 97 ASP A CA 1
ATOM 723 C C . ASP A 1 97 ? -3.088 19.516 18.844 1 89.69 97 ASP A C 1
ATOM 725 O O . ASP A 1 97 ? -3.355 20.484 19.562 1 89.69 97 ASP A O 1
ATOM 729 N N . ALA A 1 98 ? -2.096 19.453 18.062 1 90.69 98 ALA A N 1
ATOM 730 C CA . ALA A 1 98 ? -1.123 20.547 18.062 1 90.69 98 ALA A CA 1
ATOM 731 C C . ALA A 1 98 ? -1.693 21.781 17.375 1 90.69 98 ALA A C 1
ATOM 733 O O . ALA A 1 98 ? -1.3 22.922 17.688 1 90.69 98 ALA A O 1
ATOM 734 N N . ILE A 1 99 ? -2.602 21.594 16.406 1 90.12 99 ILE A N 1
ATOM 735 C CA . ILE A 1 99 ? -3.256 22.703 15.719 1 90.12 99 ILE A CA 1
ATOM 736 C C . ILE A 1 99 ? -4.758 22.438 15.625 1 90.12 99 ILE A C 1
ATOM 738 O O . ILE A 1 99 ? -5.195 21.281 15.68 1 90.12 99 ILE A O 1
ATOM 742 N N . PRO A 1 100 ? -5.504 23.5 15.539 1 92.31 100 PRO A N 1
ATOM 743 C CA . PRO A 1 100 ? -6.938 23.281 15.352 1 92.31 100 PRO A CA 1
ATOM 744 C C . PRO A 1 100 ? -7.254 22.469 14.102 1 92.31 100 PRO A C 1
ATOM 746 O O . PRO A 1 100 ? -6.574 22.594 13.086 1 92.31 100 PRO A O 1
ATOM 749 N N . ALA A 1 101 ? -8.266 21.594 14.258 1 95.44 101 ALA A N 1
ATOM 750 C CA . ALA A 1 101 ? -8.68 20.75 13.141 1 95.44 101 ALA A CA 1
ATOM 751 C C . ALA A 1 101 ? -10.195 20.797 12.945 1 95.44 101 ALA A C 1
ATOM 753 O O . ALA A 1 101 ? -10.945 20.984 13.906 1 95.44 101 ALA A O 1
ATOM 754 N N . ASN A 1 102 ? -10.625 20.672 11.727 1 95.94 102 ASN A N 1
ATOM 755 C CA . ASN A 1 102 ? -12.031 20.5 11.359 1 95.94 102 ASN A CA 1
ATOM 756 C C . ASN A 1 102 ? -12.18 19.625 10.117 1 95.94 102 ASN A C 1
ATOM 758 O O . ASN A 1 102 ? -11.25 18.922 9.742 1 95.94 102 ASN A O 1
ATOM 762 N N . GLU A 1 103 ? -13.328 19.625 9.516 1 96.25 103 GLU A N 1
ATOM 763 C CA . GLU A 1 103 ? -13.633 18.719 8.414 1 96.25 103 GLU A CA 1
ATOM 764 C C . GLU A 1 103 ? -12.922 19.156 7.133 1 96.25 103 GLU A C 1
ATOM 766 O O . GLU A 1 103 ? -12.867 18.406 6.16 1 96.25 103 GLU A O 1
ATOM 771 N N . THR A 1 104 ? -12.242 20.312 7.121 1 96.81 104 THR A N 1
ATOM 772 C CA . THR A 1 104 ? -11.641 20.781 5.883 1 96.81 104 THR A CA 1
ATOM 773 C C . THR A 1 104 ? -10.125 20.922 6.035 1 96.81 104 THR A C 1
ATOM 775 O O . THR A 1 104 ? -9.398 20.938 5.043 1 96.81 104 THR A O 1
ATOM 778 N N . HIS A 1 105 ? -9.672 21.172 7.219 1 97.19 105 HIS A N 1
ATOM 779 C CA . HIS A 1 105 ? -8.234 21.281 7.395 1 97.19 105 HIS A CA 1
ATOM 780 C C . HIS A 1 105 ? -7.816 20.859 8.805 1 97.19 105 HIS A C 1
ATOM 782 O O . HIS A 1 105 ? -8.625 20.906 9.734 1 97.19 105 HIS A O 1
ATOM 788 N N . GLY A 1 106 ? -6.582 20.438 8.961 1 97.31 106 GLY A N 1
ATOM 789 C CA . GLY A 1 106 ? -6.004 20 10.227 1 97.31 106 GLY A CA 1
ATOM 790 C C . GLY A 1 106 ? -4.738 19.188 10.055 1 97.31 106 GLY A C 1
ATOM 791 O O . GLY A 1 106 ? -4.039 19.312 9.047 1 97.31 106 GLY A O 1
ATOM 792 N N . GLN A 1 107 ? -4.406 18.484 11.148 1 97.06 107 GLN A N 1
ATOM 793 C CA . GLN A 1 107 ? -3.217 17.641 11.156 1 97.06 107 GLN A CA 1
ATOM 794 C C . GLN A 1 107 ? -3.543 16.234 11.664 1 97.06 107 GLN A C 1
ATOM 796 O O . GLN A 1 107 ? -4.258 16.078 12.656 1 97.06 107 GLN A O 1
ATOM 801 N N . VAL A 1 108 ? -3.07 15.266 10.906 1 97.69 108 VAL A N 1
ATOM 802 C CA . VAL A 1 108 ? -3.227 13.875 11.312 1 97.69 108 VAL A CA 1
ATOM 803 C C . VAL A 1 108 ? -1.859 13.195 11.359 1 97.69 108 VAL A C 1
ATOM 805 O O . VAL A 1 108 ? -0.916 13.641 10.703 1 97.69 108 VAL A O 1
ATOM 808 N N . PHE A 1 109 ? -1.772 12.164 12.18 1 97.44 109 PHE A N 1
ATOM 809 C CA . PHE A 1 109 ? -0.644 11.242 12.164 1 97.44 109 PHE A CA 1
ATOM 810 C C . PHE A 1 109 ? -1.017 9.938 11.469 1 97.44 109 PHE A C 1
ATOM 812 O O . PHE A 1 109 ? -1.982 9.273 11.859 1 97.44 109 PHE A O 1
ATOM 819 N N . HIS A 1 110 ? -0.328 9.672 10.422 1 98.5 110 HIS A N 1
ATOM 820 C CA . HIS A 1 110 ? -0.358 8.312 9.891 1 98.5 110 HIS A CA 1
ATOM 821 C C . HIS A 1 110 ? 0.473 7.371 10.75 1 98.5 110 HIS A C 1
ATOM 823 O O . HIS A 1 110 ? 1.699 7.332 10.633 1 98.5 110 HIS A O 1
ATOM 829 N N . GLY A 1 111 ? -0.226 6.527 11.594 1 98.25 111 GLY A N 1
ATOM 830 C CA . GLY A 1 111 ? 0.492 5.613 12.469 1 98.25 111 GLY A CA 1
ATOM 831 C C . GLY A 1 111 ? -0.031 5.613 13.891 1 98.25 111 GLY A C 1
ATOM 832 O O . GLY A 1 111 ? -0.986 6.324 14.211 1 98.25 111 GLY A O 1
ATOM 833 N N . PRO A 1 112 ? 0.688 4.887 14.758 1 98.56 112 PRO A N 1
ATOM 834 C CA . PRO A 1 112 ? 1.882 4.102 14.438 1 98.56 112 PRO A CA 1
ATOM 835 C C . PRO A 1 112 ? 1.642 3.092 13.32 1 98.56 112 PRO A C 1
ATOM 837 O O . PRO A 1 112 ? 0.708 2.291 13.391 1 98.56 112 PRO A O 1
ATOM 840 N N . LEU A 1 113 ? 2.533 3.113 12.258 1 98.88 113 LEU A N 1
ATOM 841 C CA . LEU A 1 113 ? 2.32 2.305 11.062 1 98.88 113 LEU A CA 1
ATOM 842 C C . LEU A 1 113 ? 2.469 0.82 11.375 1 98.88 113 LEU A C 1
ATOM 844 O O . LEU A 1 113 ? 3.375 0.426 12.109 1 98.88 113 LEU A O 1
ATOM 848 N N . ILE A 1 114 ? 1.562 0.044 10.922 1 98.88 114 ILE A N 1
ATOM 849 C CA . ILE A 1 114 ? 1.613 -1.405 11.07 1 98.88 114 ILE A CA 1
ATOM 850 C C . ILE A 1 114 ? 2.584 -1.999 10.055 1 98.88 114 ILE A C 1
ATOM 852 O O . ILE A 1 114 ? 3.355 -2.904 10.375 1 98.88 114 ILE A O 1
ATOM 856 N N . VAL A 1 115 ? 2.582 -1.492 8.859 1 98.88 115 VAL A N 1
ATOM 857 C CA . VAL A 1 115 ? 3.43 -1.992 7.781 1 98.88 115 VAL A CA 1
ATOM 858 C C . VAL A 1 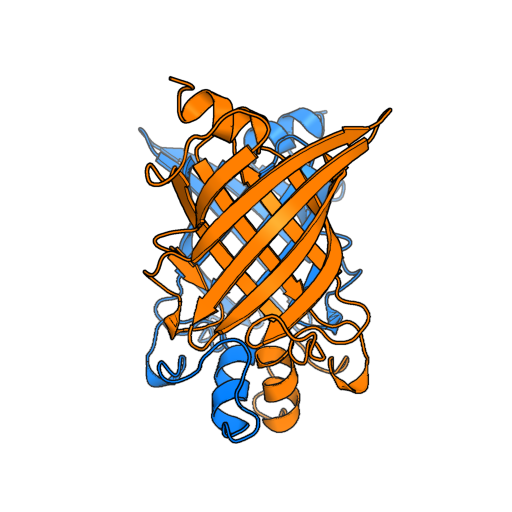115 ? 3.93 -0.825 6.934 1 98.88 115 VAL A C 1
ATOM 860 O O . VAL A 1 115 ? 3.229 0.177 6.77 1 98.88 115 VAL A O 1
ATOM 863 N N . SER A 1 116 ? 5.07 -0.949 6.41 1 98.81 116 SER A N 1
ATOM 864 C CA . SER A 1 116 ? 5.715 -0.057 5.453 1 98.81 116 SER A CA 1
ATOM 865 C C . SER A 1 116 ? 6.785 -0.788 4.648 1 98.81 116 SER A C 1
ATOM 867 O O . SER A 1 116 ? 7.461 -1.678 5.172 1 98.81 116 SER A O 1
ATOM 869 N N . ASN A 1 117 ? 6.926 -0.369 3.377 1 98.56 117 ASN A N 1
ATOM 870 C CA . ASN A 1 117 ? 8.062 -0.93 2.648 1 98.56 117 ASN A CA 1
ATOM 871 C C . ASN A 1 117 ? 9.383 -0.373 3.16 1 98.56 117 ASN A C 1
ATOM 873 O O . ASN A 1 117 ? 10.438 -0.989 2.971 1 98.56 117 ASN A O 1
ATOM 877 N N . ILE A 1 118 ? 9.359 0.84 3.768 1 97.81 118 ILE A N 1
ATOM 878 C CA . ILE A 1 118 ? 10.523 1.396 4.441 1 97.81 118 ILE A CA 1
ATOM 879 C C . ILE A 1 118 ? 10.625 0.831 5.855 1 97.81 118 ILE A C 1
ATOM 881 O O . ILE A 1 118 ? 9.836 1.2 6.734 1 97.81 118 ILE A O 1
ATOM 885 N N . PRO A 1 119 ? 11.602 0.043 6.062 1 98.06 119 PRO A N 1
ATOM 886 C CA . PRO A 1 119 ? 11.648 -0.663 7.344 1 98.06 119 PRO A CA 1
ATOM 887 C C . PRO A 1 119 ? 11.633 0.285 8.539 1 98.06 119 PRO A C 1
ATOM 889 O O . PRO A 1 119 ? 10.914 0.044 9.516 1 98.06 119 PRO A O 1
ATOM 892 N N . ALA A 1 120 ? 12.273 1.409 8.492 1 96.31 120 ALA A N 1
ATOM 893 C CA . ALA A 1 120 ? 12.422 2.334 9.617 1 96.31 120 ALA A CA 1
ATOM 894 C C . ALA A 1 120 ? 11.094 3.018 9.938 1 96.31 120 ALA A C 1
ATOM 896 O O . ALA A 1 120 ? 10.953 3.646 10.992 1 96.31 120 ALA A O 1
ATOM 897 N N . TRP A 1 121 ? 10.125 2.947 9.086 1 97.25 121 TRP A N 1
ATOM 898 C CA . TRP A 1 121 ? 8.852 3.645 9.273 1 97.25 121 TRP A CA 1
ATOM 899 C C . TRP A 1 121 ? 7.875 2.783 10.062 1 97.25 121 TRP A C 1
ATOM 901 O O . TRP A 1 121 ? 6.863 3.283 10.562 1 97.25 121 TRP A O 1
ATOM 911 N N . VAL A 1 122 ? 8.125 1.438 10.109 1 98.38 122 VAL A N 1
ATOM 912 C CA . VAL A 1 122 ? 7.234 0.578 10.883 1 98.38 122 VAL A CA 1
ATOM 913 C C . VAL A 1 122 ? 7.227 1.021 12.344 1 98.38 122 VAL A C 1
ATOM 915 O O . VAL A 1 122 ? 8.281 1.241 12.938 1 98.38 122 VAL A O 1
ATOM 918 N N . GLY A 1 123 ? 6.035 1.217 12.898 1 98.25 123 GLY A N 1
ATOM 919 C CA . GLY A 1 123 ? 5.887 1.61 14.289 1 98.25 123 GLY A CA 1
ATOM 920 C C . GLY A 1 123 ? 5.977 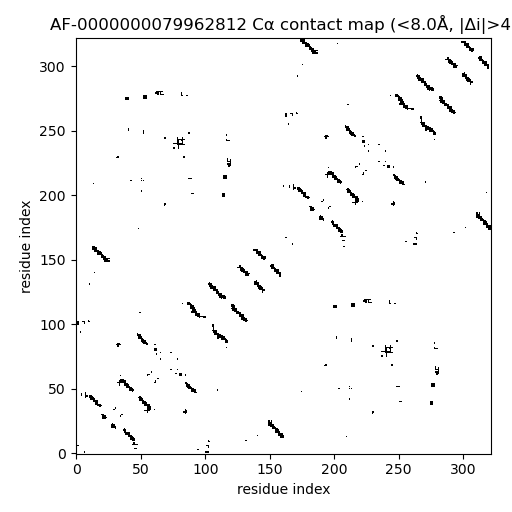3.109 14.5 1 98.25 123 GLY A C 1
ATOM 921 O O . GLY A 1 123 ? 5.77 3.602 15.609 1 98.25 123 GLY A O 1
ATOM 922 N N . THR A 1 124 ? 6.316 3.855 13.438 1 97.12 124 THR A N 1
ATOM 923 C CA . THR A 1 124 ? 6.426 5.305 13.562 1 97.12 124 THR A CA 1
ATOM 924 C C . THR A 1 124 ? 5.152 5.984 13.078 1 97.12 124 THR A C 1
ATOM 926 O O . THR A 1 124 ? 4.258 5.332 12.539 1 97.12 124 THR A O 1
ATOM 929 N N . SER A 1 125 ? 5.047 7.254 13.352 1 96.88 125 SER A N 1
ATOM 930 C CA . SER A 1 125 ? 3.936 8.086 12.914 1 96.88 125 SER A CA 1
ATOM 931 C C . SER A 1 125 ? 4.41 9.188 11.977 1 96.88 125 SER A C 1
ATOM 933 O O . SER A 1 125 ? 5.367 9.906 12.281 1 96.88 125 SER A O 1
ATOM 935 N N . GLN A 1 126 ? 3.787 9.281 10.852 1 96.31 126 GLN A N 1
ATOM 936 C CA . GLN A 1 126 ? 4.109 10.297 9.859 1 96.31 126 GLN A CA 1
ATOM 937 C C . GLN A 1 126 ? 3.137 11.477 9.938 1 96.31 126 GLN A C 1
ATOM 939 O O . GLN A 1 126 ? 1.95 11.328 9.633 1 96.31 126 GLN A O 1
ATOM 944 N N . ARG A 1 127 ? 3.584 12.641 10.312 1 96.5 127 ARG A N 1
ATOM 945 C CA . ARG A 1 127 ? 2.764 13.836 10.453 1 96.5 127 ARG A CA 1
ATOM 946 C C . ARG A 1 127 ? 2.332 14.367 9.086 1 96.5 127 ARG A C 1
ATOM 948 O O . ARG A 1 127 ? 3.162 14.562 8.195 1 96.5 127 ARG A O 1
ATOM 955 N N . ARG A 1 128 ? 1.047 14.586 8.922 1 97.69 128 ARG A N 1
ATOM 956 C CA . ARG A 1 128 ? 0.467 15.078 7.672 1 97.69 128 ARG A CA 1
ATOM 957 C C . ARG A 1 128 ? -0.527 16.203 7.938 1 97.69 128 ARG A C 1
ATOM 959 O O . ARG A 1 128 ? -1.475 16.031 8.711 1 97.69 128 ARG A O 1
ATOM 966 N N . ASN A 1 129 ? -0.318 17.375 7.355 1 97.56 129 ASN A N 1
ATOM 967 C CA . ASN A 1 129 ? -1.373 18.375 7.312 1 97.56 129 ASN A CA 1
ATOM 968 C C . ASN A 1 129 ? -2.309 18.156 6.129 1 97.56 129 ASN A C 1
ATOM 970 O O . ASN A 1 129 ? -1.854 17.938 5.008 1 97.56 129 ASN A O 1
ATOM 974 N N . TYR A 1 130 ? -3.572 18.172 6.406 1 98.44 130 TYR A N 1
ATOM 975 C CA . TYR A 1 130 ? -4.523 17.953 5.324 1 98.44 130 TYR A CA 1
ATOM 976 C C . TYR A 1 130 ? -5.363 19.203 5.066 1 98.44 130 TYR A C 1
ATOM 978 O O . TYR A 1 130 ? -5.652 19.969 5.992 1 98.44 130 TYR A O 1
ATOM 986 N N . THR A 1 131 ? -5.746 19.469 3.871 1 98.44 131 THR A N 1
ATOM 987 C CA . THR A 1 131 ? -6.762 20.406 3.422 1 98.44 131 THR A CA 1
ATOM 988 C C . THR A 1 131 ? -7.68 19.766 2.391 1 98.44 131 THR A C 1
ATOM 990 O O . THR A 1 131 ? -7.215 19.266 1.363 1 98.44 131 THR A O 1
ATOM 993 N N . ILE A 1 132 ? -8.961 19.719 2.656 1 98.5 132 ILE A N 1
ATOM 994 C CA . ILE A 1 132 ? -9.969 19.219 1.728 1 98.5 132 ILE A CA 1
ATOM 995 C C . ILE A 1 132 ? -10.609 20.391 0.988 1 98.5 132 ILE A C 1
ATOM 997 O O . ILE A 1 132 ? -11.062 21.359 1.613 1 98.5 132 ILE A O 1
ATOM 1001 N N . ILE A 1 133 ? -10.609 20.328 -0.297 1 97.94 133 ILE A N 1
ATOM 1002 C CA . ILE A 1 133 ? -11.195 21.359 -1.14 1 97.94 133 ILE A CA 1
ATOM 1003 C C . ILE A 1 133 ? -12.289 20.75 -2.018 1 97.94 133 ILE A C 1
ATOM 1005 O O . ILE A 1 133 ? -12.031 19.812 -2.77 1 97.94 133 ILE A O 1
ATOM 1009 N N . LYS A 1 134 ? -13.453 21.234 -1.928 1 95.38 134 LYS A N 1
ATOM 1010 C CA . LYS A 1 134 ? -14.562 20.797 -2.777 1 95.38 134 LYS A CA 1
ATOM 1011 C C . LYS A 1 134 ? -14.859 21.844 -3.85 1 95.38 134 LYS A C 1
ATOM 1013 O O . LYS A 1 134 ? -15.094 23.016 -3.539 1 95.38 134 LYS A O 1
ATOM 1018 N N . GLU A 1 135 ? -14.562 21.516 -4.984 1 89.31 135 GLU A N 1
ATOM 1019 C CA . GLU A 1 135 ? -14.875 22.391 -6.117 1 89.31 135 GLU A CA 1
ATOM 1020 C C . GLU A 1 135 ? -15.766 21.672 -7.129 1 89.31 135 GLU A C 1
ATOM 1022 O O . GLU A 1 135 ? -15.352 20.688 -7.738 1 89.31 135 GLU A O 1
ATOM 1027 N N . ASN A 1 136 ? -16.984 22.234 -7.395 1 88.06 136 ASN A N 1
ATOM 1028 C CA . ASN A 1 136 ? -17.953 21.609 -8.289 1 88.06 136 ASN A CA 1
ATOM 1029 C C . ASN A 1 136 ? -18.188 20.156 -7.941 1 88.06 136 ASN A C 1
ATOM 1031 O O . ASN A 1 136 ? -18.516 19.828 -6.801 1 88.06 136 ASN A O 1
ATOM 1035 N N . ASN A 1 137 ? -17.891 19.203 -8.734 1 90.19 137 ASN A N 1
ATOM 1036 C CA . ASN A 1 137 ? -18.172 17.781 -8.5 1 90.19 137 ASN A CA 1
ATOM 1037 C C . ASN A 1 137 ? -16.922 17.016 -8.125 1 90.19 137 ASN A C 1
ATOM 1039 O O . ASN A 1 137 ? -16.922 15.781 -8.086 1 90.19 137 ASN A O 1
ATOM 1043 N N . ASP A 1 138 ? -15.852 17.875 -7.777 1 93.81 138 ASP A N 1
ATOM 1044 C CA . ASP A 1 138 ? -14.586 17.234 -7.434 1 93.81 138 ASP A CA 1
ATOM 1045 C C . ASP A 1 138 ? -14.195 17.516 -5.984 1 93.81 138 ASP A C 1
ATOM 1047 O O . ASP A 1 138 ? -14.523 18.578 -5.453 1 93.81 138 ASP A O 1
ATOM 1051 N N . THR A 1 139 ? -13.719 16.578 -5.297 1 97.81 139 THR A N 1
ATOM 1052 C CA . THR A 1 139 ? -13.07 16.75 -4.004 1 97.81 139 THR A CA 1
ATOM 1053 C C . THR A 1 139 ? -11.562 16.562 -4.129 1 97.81 139 THR A C 1
ATOM 1055 O O . THR A 1 139 ? -11.102 15.516 -4.59 1 97.81 139 THR A O 1
ATOM 1058 N N . LEU A 1 140 ? -10.82 17.625 -3.807 1 98.5 140 LEU A N 1
ATOM 1059 C CA . LEU A 1 140 ? -9.359 17.562 -3.779 1 98.5 140 LEU A CA 1
ATOM 1060 C C . LEU A 1 140 ? -8.844 17.469 -2.348 1 98.5 140 LEU A C 1
ATOM 1062 O O . LEU A 1 140 ? -9.438 18.031 -1.43 1 98.5 140 LEU A O 1
ATOM 1066 N N . LEU A 1 141 ? -7.816 16.75 -2.162 1 98.81 141 LEU A N 1
ATOM 1067 C CA . LEU A 1 141 ? -7.117 16.625 -0.889 1 98.81 141 LEU A CA 1
ATOM 1068 C C . LEU A 1 141 ? -5.656 17.031 -1.025 1 98.81 141 LEU A C 1
ATOM 1070 O O . LEU A 1 141 ? -4.926 16.484 -1.854 1 98.81 141 LEU A O 1
ATOM 1074 N N . HIS A 1 142 ? -5.281 18.031 -0.322 1 98.62 142 HIS A N 1
ATOM 1075 C CA . HIS A 1 142 ? -3.893 18.484 -0.234 1 98.62 142 HIS A CA 1
ATOM 1076 C C . HIS A 1 142 ? -3.23 17.953 1.037 1 98.62 142 HIS A C 1
ATOM 1078 O O . HIS A 1 142 ? -3.699 18.234 2.143 1 98.62 142 HIS A O 1
ATOM 1084 N N . ILE A 1 143 ? -2.191 17.203 0.898 1 98.62 143 ILE A N 1
ATOM 1085 C CA . ILE A 1 143 ? -1.42 16.688 2.025 1 98.62 143 ILE A CA 1
ATOM 1086 C C . ILE A 1 143 ? -0.036 17.344 2.039 1 98.62 143 ILE A C 1
ATOM 1088 O O . ILE A 1 143 ? 0.688 17.297 1.042 1 98.62 143 ILE A O 1
ATOM 1092 N N . GLN A 1 144 ? 0.27 17.922 3.119 1 96.44 144 GLN A N 1
ATOM 1093 C CA . GLN A 1 144 ? 1.617 18.438 3.346 1 96.44 144 GLN A CA 1
ATOM 1094 C C . GLN A 1 144 ? 2.387 17.547 4.316 1 96.44 144 GLN A C 1
ATOM 1096 O O . GLN A 1 144 ? 1.868 17.172 5.371 1 96.44 144 GLN A O 1
ATOM 1101 N N . SER A 1 145 ? 3.527 17.188 3.891 1 93.25 145 SER A N 1
ATOM 1102 C CA . SER A 1 145 ? 4.395 16.375 4.738 1 93.25 145 SER A CA 1
ATOM 1103 C C . SER A 1 145 ? 5.66 17.141 5.125 1 93.25 145 SER A C 1
ATOM 1105 O O . SER A 1 145 ? 6.168 17.953 4.348 1 93.25 145 SER A O 1
ATOM 1107 N N . ARG A 1 146 ? 6.008 17.031 6.395 1 84.12 146 ARG A N 1
ATOM 1108 C CA . ARG A 1 146 ? 7.312 17.469 6.875 1 84.12 146 ARG A CA 1
ATOM 1109 C C . ARG A 1 146 ? 8.164 16.281 7.324 1 84.12 146 ARG A C 1
ATOM 1111 O O . ARG A 1 146 ? 7.75 15.508 8.188 1 84.12 146 ARG A O 1
ATOM 1118 N N . ARG A 1 147 ? 9.227 16.094 6.602 1 72.69 147 ARG A N 1
ATOM 1119 C CA . ARG A 1 147 ? 10.141 15 6.906 1 72.69 147 ARG A CA 1
ATOM 1120 C C . ARG A 1 147 ? 11.422 15.523 7.562 1 72.69 147 ARG A C 1
ATOM 1122 O O . ARG A 1 147 ? 11.633 16.734 7.645 1 72.69 147 ARG A O 1
ATOM 1129 N N . ASP A 1 148 ? 12.117 14.656 8.109 1 70.19 148 ASP A N 1
ATOM 1130 C CA . ASP A 1 148 ? 13.336 15.047 8.828 1 70.19 148 ASP A CA 1
ATOM 1131 C C . ASP A 1 148 ? 14.336 15.703 7.883 1 70.19 148 ASP A C 1
ATOM 1133 O O . ASP A 1 148 ? 14.234 15.578 6.66 1 70.19 148 ASP A O 1
ATOM 1137 N N . GLY A 1 149 ? 15.141 16.531 8.414 1 75.12 149 GLY A N 1
ATOM 1138 C CA . GLY A 1 149 ? 16.266 17.109 7.699 1 75.12 149 GLY A CA 1
ATOM 1139 C C . GLY A 1 149 ? 15.867 18.266 6.801 1 75.12 149 GLY A C 1
ATOM 1140 O O . GLY A 1 149 ? 16.531 18.531 5.801 1 75.12 149 GLY A O 1
ATOM 1141 N N . GLY A 1 150 ? 14.68 18.812 7.051 1 79.31 150 GLY A N 1
ATOM 1142 C CA . GLY A 1 150 ? 14.289 19.953 6.258 1 79.31 150 GLY A CA 1
ATOM 1143 C C . GLY A 1 150 ? 13.516 19.594 5.004 1 79.31 150 GLY A C 1
ATOM 1144 O O . GLY A 1 150 ? 13.188 20.469 4.199 1 79.31 150 GLY A O 1
ATOM 1145 N N . ASN A 1 151 ? 13.219 18.328 4.828 1 83.88 151 ASN A N 1
ATOM 1146 C CA . ASN A 1 151 ? 12.469 17.875 3.66 1 83.88 151 ASN A CA 1
ATOM 1147 C C . ASN A 1 151 ? 10.969 18.062 3.85 1 83.88 151 ASN A C 1
ATOM 1149 O O . ASN A 1 151 ? 10.422 17.719 4.898 1 83.88 151 ASN A O 1
ATOM 1153 N N . THR A 1 152 ? 10.367 18.734 2.859 1 91 152 THR A N 1
ATOM 1154 C CA . THR A 1 152 ? 8.914 18.891 2.857 1 91 152 THR A CA 1
ATOM 1155 C C . THR A 1 152 ? 8.312 18.375 1.552 1 91 152 THR A C 1
ATOM 1157 O O . THR A 1 152 ? 8.992 18.344 0.523 1 91 152 THR A O 1
ATOM 1160 N N . GLY A 1 153 ? 7.152 17.906 1.632 1 94.25 153 GLY A N 1
ATOM 1161 C CA . GLY A 1 153 ? 6.43 17.422 0.464 1 94.25 153 GLY A CA 1
ATOM 1162 C C . GLY A 1 153 ? 5.008 17.953 0.385 1 94.25 153 GLY A C 1
ATOM 1163 O O . GLY A 1 153 ? 4.352 18.141 1.411 1 94.25 153 GLY A O 1
ATOM 1164 N N . GLU A 1 154 ? 4.637 18.297 -0.78 1 96.44 154 GLU A N 1
ATOM 1165 C CA . GLU A 1 154 ? 3.262 18.656 -1.107 1 96.44 154 GLU A CA 1
ATOM 1166 C C . GLU A 1 154 ? 2.643 17.641 -2.072 1 96.44 154 GLU A C 1
ATOM 1168 O O . GLU A 1 154 ? 3.156 17.438 -3.172 1 96.44 154 GLU A O 1
ATOM 1173 N N . LEU A 1 155 ? 1.577 17.062 -1.614 1 98.12 155 LEU A N 1
ATOM 1174 C CA . LEU A 1 155 ? 0.901 16.078 -2.457 1 98.12 155 LEU A CA 1
ATOM 1175 C C . LEU A 1 155 ? -0.554 16.469 -2.688 1 98.12 155 LEU A C 1
ATOM 1177 O O . LEU A 1 155 ? -1.274 16.781 -1.738 1 98.12 155 LEU A O 1
ATOM 1181 N N . TRP A 1 156 ? -0.966 16.453 -3.92 1 98.25 156 TRP A N 1
ATOM 1182 C CA . TRP A 1 156 ? -2.352 16.719 -4.301 1 98.25 156 TRP A CA 1
ATOM 1183 C C . TRP A 1 156 ? -3.027 15.438 -4.789 1 98.25 156 TRP A C 1
ATOM 1185 O O . TRP A 1 156 ? -2.465 14.703 -5.602 1 98.25 156 TRP A O 1
ATOM 1195 N N . TRP A 1 157 ? -4.227 15.273 -4.262 1 98.75 157 TRP A N 1
ATOM 1196 C CA . TRP A 1 157 ? -5.012 14.086 -4.57 1 98.75 157 TRP A CA 1
ATOM 1197 C C . TRP A 1 157 ? -6.414 14.461 -5.035 1 98.75 157 TRP A C 1
ATOM 1199 O O . TRP A 1 157 ? -6.969 15.469 -4.602 1 98.75 157 TRP A O 1
ATOM 1209 N N . ARG A 1 158 ? -6.957 13.625 -5.867 1 98.62 158 ARG A N 1
ATOM 1210 C CA . ARG A 1 158 ? -8.359 13.742 -6.246 1 98.62 158 ARG A CA 1
ATOM 1211 C C . ARG A 1 158 ? -9.164 12.547 -5.738 1 98.62 158 ARG A C 1
ATOM 1213 O O . ARG A 1 158 ? -8.742 11.398 -5.902 1 98.62 158 ARG A O 1
ATOM 1220 N N . LYS A 1 159 ? -10.32 12.836 -5.148 1 98.44 159 LYS A N 1
ATOM 1221 C CA . LYS A 1 159 ? -11.164 11.758 -4.629 1 98.44 159 LYS A CA 1
ATOM 1222 C C . LYS A 1 159 ? -11.812 10.969 -5.766 1 98.44 159 LYS A C 1
ATOM 1224 O O . LYS A 1 159 ? -12.43 11.555 -6.66 1 98.44 159 LYS A O 1
ATOM 1229 N N . LEU A 1 160 ? -11.672 9.656 -5.758 1 98.12 160 LEU A N 1
ATOM 1230 C CA . LEU A 1 160 ? -12.258 8.758 -6.742 1 98.12 160 LEU A CA 1
ATOM 1231 C C . LEU A 1 160 ? -13.625 8.258 -6.277 1 98.12 160 LEU A C 1
ATOM 1233 O O . LEU A 1 160 ? -14.523 8.055 -7.094 1 98.12 160 LEU A O 1
ATOM 1237 N N . ALA A 1 161 ? -13.617 7.945 -5.012 1 94 161 ALA A N 1
ATOM 1238 C CA . ALA A 1 161 ? -14.812 7.363 -4.402 1 94 161 ALA A CA 1
ATOM 1239 C C . ALA A 1 161 ? -14.789 7.527 -2.885 1 94 161 ALA A C 1
ATOM 1241 O O . ALA A 1 161 ? -13.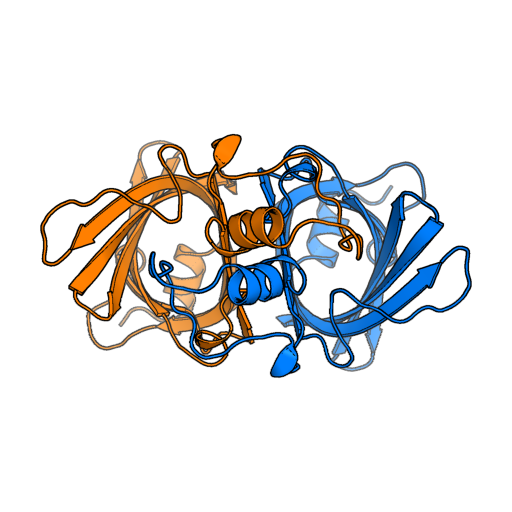727 7.691 -2.289 1 94 161 ALA A O 1
ATOM 1242 N N . MET B 1 1 ? -29.125 -13.688 -7.805 1 54.59 1 MET B N 1
ATOM 1243 C CA . MET B 1 1 ? -27.719 -13.453 -8.102 1 54.59 1 MET B CA 1
ATOM 1244 C C . MET B 1 1 ? -27.141 -12.336 -7.23 1 54.59 1 MET B C 1
ATOM 1246 O O . MET B 1 1 ? -27.75 -11.266 -7.113 1 54.59 1 MET B O 1
ATOM 1250 N N . VAL B 1 2 ? -26.344 -12.688 -6.316 1 68.94 2 VAL B N 1
ATOM 1251 C CA . VAL B 1 2 ? -25.875 -11.68 -5.367 1 68.94 2 VAL B CA 1
ATOM 1252 C C . VAL B 1 2 ? -25.234 -10.523 -6.121 1 68.94 2 VAL B C 1
ATOM 1254 O O . VAL B 1 2 ? -24.531 -10.734 -7.113 1 68.94 2 VAL B O 1
ATOM 1257 N N . ASN B 1 3 ? -25.656 -9.289 -5.852 1 87.38 3 ASN B N 1
ATOM 1258 C CA . ASN B 1 3 ? -25.203 -8.055 -6.465 1 87.38 3 ASN B CA 1
ATOM 1259 C C . ASN B 1 3 ? -23.797 -7.688 -5.996 1 87.38 3 ASN B C 1
ATOM 1261 O O . ASN B 1 3 ? -23.406 -7.988 -4.863 1 87.38 3 ASN B O 1
ATOM 1265 N N . ALA B 1 4 ? -23 -7.273 -6.953 1 92.06 4 ALA B N 1
ATOM 1266 C CA . ALA B 1 4 ? -21.625 -6.887 -6.68 1 92.06 4 ALA B CA 1
ATOM 1267 C C . ALA B 1 4 ? -21.547 -5.934 -5.492 1 92.06 4 ALA B C 1
ATOM 1269 O O . ALA B 1 4 ? -20.625 -6.031 -4.672 1 92.06 4 ALA B O 1
ATOM 1270 N N . THR B 1 5 ? -22.484 -5.09 -5.312 1 94.5 5 THR B N 1
ATOM 1271 C CA . THR B 1 5 ? -22.516 -4.098 -4.246 1 94.5 5 THR B CA 1
ATOM 1272 C C . THR B 1 5 ? -22.578 -4.777 -2.879 1 94.5 5 THR B C 1
ATOM 1274 O O . THR B 1 5 ? -21.922 -4.348 -1.934 1 94.5 5 THR B O 1
ATOM 1277 N N . ASP B 1 6 ? -23.344 -5.816 -2.795 1 96.5 6 ASP B N 1
ATOM 1278 C CA . ASP B 1 6 ? -23.484 -6.539 -1.535 1 96.5 6 ASP B CA 1
ATOM 1279 C C . ASP B 1 6 ? -22.172 -7.262 -1.177 1 96.5 6 ASP B C 1
ATOM 1281 O O . ASP B 1 6 ? -21.812 -7.332 -0.003 1 96.5 6 ASP B O 1
ATOM 1285 N N . ILE B 1 7 ? -21.562 -7.793 -2.168 1 97.25 7 ILE B N 1
ATOM 1286 C CA . ILE B 1 7 ? -20.312 -8.516 -1.943 1 97.25 7 ILE B CA 1
ATOM 1287 C C . ILE B 1 7 ? -19.219 -7.539 -1.522 1 97.25 7 ILE B C 1
ATOM 1289 O O . ILE B 1 7 ? -18.453 -7.816 -0.599 1 97.25 7 ILE B O 1
ATOM 1293 N N . PHE B 1 8 ? -19.141 -6.371 -2.17 1 97.81 8 PHE B N 1
ATOM 1294 C CA . PHE B 1 8 ? -18.156 -5.359 -1.785 1 97.81 8 PHE B CA 1
ATOM 1295 C C . PHE B 1 8 ? -18.406 -4.879 -0.361 1 97.81 8 PHE B C 1
ATOM 1297 O O . PHE B 1 8 ? -17.469 -4.629 0.391 1 97.81 8 PHE B O 1
ATOM 1304 N N . ALA B 1 9 ? -19.688 -4.785 0.016 1 97.31 9 ALA B N 1
ATOM 1305 C CA . ALA B 1 9 ? -20.031 -4.402 1.383 1 97.31 9 ALA B CA 1
ATOM 1306 C C . ALA B 1 9 ? -19.578 -5.469 2.379 1 97.31 9 ALA B C 1
ATOM 1308 O O . ALA B 1 9 ? -19.109 -5.145 3.475 1 97.31 9 ALA B O 1
ATOM 1309 N N . ALA B 1 10 ? -19.703 -6.711 1.982 1 97.5 10 ALA B N 1
ATOM 1310 C CA . ALA B 1 10 ? -19.297 -7.809 2.85 1 97.5 10 ALA B CA 1
ATOM 1311 C C . ALA B 1 10 ? -17.781 -7.832 3.014 1 97.5 10 ALA B C 1
ATOM 1313 O O . ALA B 1 10 ? -17.266 -8.109 4.102 1 97.5 10 ALA B O 1
ATOM 1314 N N . LEU B 1 11 ? -17.047 -7.5 1.978 1 98.31 11 LEU B N 1
ATOM 1315 C CA . LEU B 1 11 ? -15.586 -7.496 1.976 1 98.31 11 LEU B CA 1
ATOM 1316 C C . LEU B 1 11 ? -15.047 -6.242 2.66 1 98.31 11 LEU B C 1
ATOM 1318 O O . LEU B 1 11 ? -13.93 -6.254 3.191 1 98.31 11 LEU B O 1
ATOM 1322 N N . ALA B 1 12 ? -15.789 -5.188 2.686 1 98.5 12 ALA B N 1
ATOM 1323 C CA . ALA B 1 12 ? -15.312 -3.877 3.119 1 98.5 12 ALA B CA 1
ATOM 1324 C C . ALA B 1 12 ? -14.742 -3.939 4.535 1 98.5 12 ALA B C 1
ATOM 1326 O O . ALA B 1 12 ? -15.344 -4.555 5.422 1 98.5 12 ALA B O 1
ATOM 1327 N N . GLY B 1 13 ? -13.57 -3.342 4.742 1 98.56 13 GLY B N 1
ATOM 1328 C CA . GLY B 1 13 ? -12.906 -3.295 6.031 1 98.56 13 GLY B CA 1
ATOM 1329 C C . GLY B 1 13 ? -11.398 -3.236 5.926 1 98.56 13 GLY B C 1
ATOM 1330 O O . GLY B 1 13 ? -10.852 -3.188 4.82 1 98.56 13 GLY B O 1
ATOM 1331 N N . THR B 1 14 ? -10.766 -3.014 7.031 1 98.88 14 THR B N 1
ATOM 1332 C CA . THR B 1 14 ? -9.32 -3.096 7.188 1 98.88 14 THR B CA 1
ATOM 1333 C C . THR B 1 14 ? -8.922 -4.402 7.867 1 98.88 14 THR B C 1
ATOM 1335 O O . THR B 1 14 ? -9.484 -4.77 8.898 1 98.88 14 THR B O 1
ATOM 1338 N N . TYR B 1 15 ? -8.016 -5.125 7.23 1 98.94 15 TYR B N 1
ATOM 1339 C CA . TYR B 1 15 ? -7.59 -6.434 7.707 1 98.94 15 TYR B CA 1
ATOM 1340 C C . TYR B 1 15 ? -6.094 -6.453 7.996 1 98.94 15 TYR B C 1
ATOM 1342 O O . TYR B 1 15 ? -5.309 -5.836 7.273 1 98.94 15 TYR B O 1
ATOM 1350 N N . THR B 1 16 ? -5.699 -7.152 9.07 1 98.88 16 THR B N 1
ATOM 1351 C CA . THR B 1 16 ? -4.285 -7.395 9.352 1 98.88 16 THR B CA 1
ATOM 1352 C C . THR B 1 16 ? -3.896 -8.82 8.961 1 98.88 16 THR B C 1
ATOM 1354 O O . THR B 1 16 ? -4.676 -9.75 9.141 1 98.88 16 THR B O 1
ATOM 1357 N N . LEU B 1 17 ? -2.736 -8.953 8.43 1 98.88 17 LEU B N 1
ATOM 1358 C CA . LEU B 1 17 ? -2.242 -10.258 7.988 1 98.88 17 LEU B CA 1
ATOM 1359 C C . LEU B 1 17 ? -1.926 -11.148 9.18 1 98.88 17 LEU B C 1
ATOM 1361 O O . LEU B 1 17 ? -1.287 -10.711 10.141 1 98.88 17 LEU B O 1
ATOM 1365 N N . LEU B 1 18 ? -2.385 -12.344 9.133 1 97.94 18 LEU B N 1
ATOM 1366 C CA . LEU B 1 18 ? -2.055 -13.32 10.164 1 97.94 18 LEU B CA 1
ATOM 1367 C C . LEU B 1 18 ? -0.921 -14.227 9.703 1 97.94 18 LEU B C 1
ATOM 1369 O O . LEU B 1 18 ? -0.006 -14.523 10.477 1 97.94 18 LEU B O 1
ATOM 1373 N N . ASN B 1 19 ? -1.021 -14.711 8.477 1 96.56 19 ASN B N 1
ATOM 1374 C CA . ASN B 1 19 ? 0.01 -15.578 7.922 1 96.56 19 ASN B CA 1
ATOM 1375 C C . ASN B 1 19 ? -0.167 -15.766 6.418 1 96.56 19 ASN B C 1
ATOM 1377 O O . ASN B 1 19 ? -1.229 -15.469 5.871 1 96.56 19 ASN B O 1
ATOM 1381 N N . THR B 1 20 ? 0.884 -16.188 5.82 1 96.25 20 THR B N 1
ATOM 1382 C CA . THR B 1 20 ? 0.9 -16.594 4.418 1 96.25 20 THR B CA 1
ATOM 1383 C C . THR B 1 20 ? 1.525 -17.969 4.254 1 96.25 20 THR B C 1
ATOM 1385 O O . THR B 1 20 ? 2.367 -18.375 5.059 1 96.25 20 THR B O 1
ATOM 1388 N N . SER B 1 21 ? 1.093 -18.672 3.279 1 94.81 21 SER B N 1
ATOM 1389 C CA . SER B 1 21 ? 1.769 -19.875 2.828 1 94.81 21 SER B CA 1
ATOM 1390 C C . SER B 1 21 ? 1.802 -19.969 1.306 1 94.81 21 SER B C 1
ATOM 1392 O O . SER B 1 21 ? 0.885 -19.484 0.634 1 94.81 21 SER B O 1
ATOM 1394 N N . SER B 1 22 ? 2.863 -20.547 0.823 1 92.69 22 SER B N 1
ATOM 1395 C CA . SER B 1 22 ? 3.061 -20.656 -0.619 1 92.69 22 SER B CA 1
ATOM 1396 C C . SER B 1 22 ? 3.232 -22.109 -1.047 1 92.69 22 SER B C 1
ATOM 1398 O O . SER B 1 22 ? 3.688 -22.938 -0.261 1 92.69 22 SER B O 1
ATOM 1400 N N . ALA B 1 23 ? 2.805 -22.359 -2.27 1 92.25 23 ALA B N 1
ATOM 1401 C CA . ALA B 1 23 ? 3.006 -23.672 -2.885 1 92.25 23 ALA B CA 1
ATOM 1402 C C . ALA B 1 23 ? 3.359 -23.531 -4.363 1 92.25 23 ALA B C 1
ATOM 1404 O O . ALA B 1 23 ? 3.012 -22.547 -5 1 92.25 23 ALA B O 1
ATOM 1405 N N . PHE B 1 24 ? 4.195 -24.438 -4.816 1 89 24 PHE B N 1
ATOM 1406 C CA . PHE B 1 24 ? 4.496 -24.609 -6.234 1 89 24 PHE B CA 1
ATOM 1407 C C . PHE B 1 24 ? 3.936 -25.922 -6.758 1 89 24 PHE B C 1
ATOM 1409 O O . PHE B 1 24 ? 4.375 -27 -6.348 1 89 24 PHE B O 1
ATOM 1416 N N . ASN B 1 25 ? 3.008 -25.75 -7.613 1 90.25 25 ASN B N 1
ATOM 1417 C CA . ASN B 1 25 ? 2.332 -26.938 -8.148 1 90.25 25 ASN B CA 1
ATOM 1418 C C . ASN B 1 25 ? 1.805 -27.828 -7.031 1 90.25 25 ASN B C 1
ATOM 1420 O O . ASN B 1 25 ? 2.021 -29.047 -7.051 1 90.25 25 ASN B O 1
ATOM 1424 N N . GLY B 1 26 ? 1.288 -27.172 -6.055 1 89.38 26 GLY B N 1
ATOM 1425 C CA . GLY B 1 26 ? 0.597 -27.891 -4.992 1 89.38 26 GLY B CA 1
ATOM 1426 C C . GLY B 1 26 ? 1.52 -28.328 -3.871 1 89.38 26 GLY B C 1
ATOM 1427 O O . GLY B 1 26 ? 1.062 -28.844 -2.852 1 89.38 26 GLY B O 1
ATOM 1428 N N . VAL B 1 27 ? 2.875 -28.172 -4.105 1 94.19 27 VAL B N 1
ATOM 1429 C CA . VAL B 1 27 ? 3.855 -28.562 -3.098 1 94.19 27 VAL B CA 1
ATOM 1430 C C . VAL B 1 27 ? 4.262 -27.344 -2.275 1 94.19 27 VAL B C 1
ATOM 1432 O O . VAL B 1 27 ? 4.695 -26.328 -2.828 1 94.19 27 VAL B O 1
ATOM 1435 N N . PRO B 1 28 ? 4.148 -27.453 -0.992 1 93.44 28 PRO B N 1
ATOM 1436 C CA . PRO B 1 28 ? 4.539 -26.328 -0.155 1 93.44 28 PRO B CA 1
ATOM 1437 C C . PRO B 1 28 ? 5.992 -25.906 -0.373 1 93.44 28 PRO B C 1
ATOM 1439 O O . PRO B 1 28 ? 6.875 -26.75 -0.495 1 93.44 28 PRO B O 1
ATOM 1442 N N . VAL B 1 29 ? 6.211 -24.641 -0.555 1 90.81 29 VAL B N 1
ATOM 1443 C CA . VAL B 1 29 ? 7.551 -24.078 -0.679 1 90.81 29 VAL B CA 1
ATOM 1444 C C . VAL B 1 29 ? 7.703 -22.891 0.277 1 90.81 29 VAL B C 1
ATOM 1446 O O . VAL B 1 29 ? 6.715 -22.281 0.684 1 90.81 29 VAL B O 1
ATOM 1449 N N . PRO B 1 30 ? 8.984 -22.578 0.697 1 89.12 30 PRO B N 1
ATOM 1450 C CA . PRO B 1 30 ? 9.172 -21.391 1.514 1 89.12 30 PRO B CA 1
ATOM 1451 C C . PRO B 1 30 ? 8.703 -20.109 0.808 1 89.12 30 PRO B C 1
ATOM 1453 O O . PRO B 1 30 ? 8.875 -19.984 -0.407 1 89.12 30 PRO B O 1
ATOM 1456 N N . ASP B 1 31 ? 8.07 -19.234 1.538 1 88.88 31 ASP B N 1
ATOM 1457 C CA . ASP B 1 31 ? 7.672 -17.922 1.024 1 88.88 31 ASP B CA 1
ATOM 1458 C C . ASP B 1 31 ? 8.844 -16.953 1.024 1 88.88 31 ASP B C 1
ATOM 1460 O O . ASP B 1 31 ? 9.016 -16.172 1.969 1 88.88 31 ASP B O 1
ATOM 1464 N N . ARG B 1 32 ? 9.586 -16.922 0.003 1 85.88 32 ARG B N 1
ATOM 1465 C CA . ARG B 1 32 ? 10.859 -16.203 -0.059 1 85.88 32 ARG B CA 1
ATOM 1466 C C . ARG B 1 32 ? 10.633 -14.688 -0.004 1 85.88 32 ARG B C 1
ATOM 1468 O O . ARG B 1 32 ? 11.477 -13.953 0.52 1 85.88 32 ARG B O 1
ATOM 1475 N N . ALA B 1 33 ? 9.539 -14.25 -0.511 1 90.19 33 ALA B N 1
ATOM 1476 C CA . ALA B 1 33 ? 9.305 -12.812 -0.608 1 90.19 33 ALA B CA 1
ATOM 1477 C C . ALA B 1 33 ? 8.953 -12.227 0.754 1 90.19 33 ALA B C 1
ATOM 1479 O O . ALA B 1 33 ? 9.43 -11.141 1.108 1 90.19 33 ALA B O 1
ATOM 1480 N N . TYR B 1 34 ? 8.258 -12.969 1.579 1 93.75 34 TYR B N 1
ATOM 1481 C CA . TYR B 1 34 ? 7.668 -12.398 2.787 1 93.75 34 TYR B CA 1
ATOM 1482 C C . TYR B 1 34 ? 8.406 -12.875 4.031 1 93.75 34 TYR B C 1
ATOM 1484 O O . TYR B 1 34 ? 8.172 -12.375 5.133 1 93.75 34 TYR B O 1
ATOM 1492 N N . GLY B 1 35 ? 9.289 -13.883 3.9 1 93.38 35 GLY B N 1
ATOM 1493 C CA . GLY B 1 35 ? 9.945 -14.438 5.074 1 93.38 35 GLY B CA 1
ATOM 1494 C C . GLY B 1 35 ? 9.031 -15.312 5.906 1 93.38 35 GLY B C 1
ATOM 1495 O O . GLY B 1 35 ? 8.047 -15.859 5.398 1 93.38 35 GLY B O 1
ATOM 1496 N N . GLU B 1 36 ? 9.359 -15.469 7.227 1 93.69 36 GLU B N 1
ATOM 1497 C CA . GLU B 1 36 ? 8.68 -16.438 8.086 1 93.69 36 GLU B CA 1
ATOM 1498 C C . GLU B 1 36 ? 7.559 -15.773 8.883 1 93.69 36 GLU B C 1
ATOM 1500 O O . GLU B 1 36 ? 6.66 -16.453 9.383 1 93.69 36 GLU B O 1
ATOM 1505 N N . ALA B 1 37 ? 7.641 -14.5 9.016 1 95 37 ALA B N 1
ATOM 1506 C CA . ALA B 1 37 ? 6.668 -13.797 9.852 1 95 37 ALA B CA 1
ATO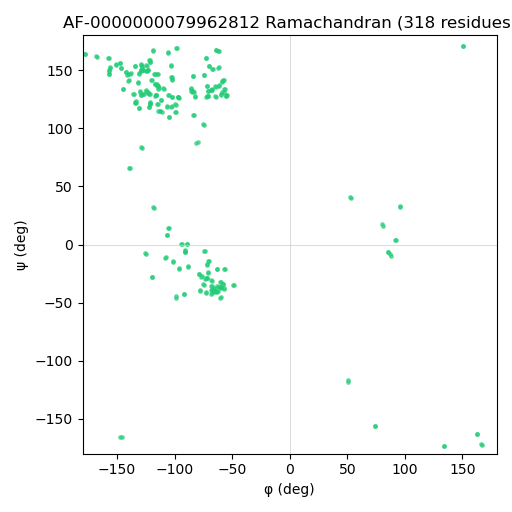M 1507 C C . ALA B 1 37 ? 6.223 -12.492 9.195 1 95 37 ALA B C 1
ATOM 1509 O O . ALA B 1 37 ? 6.414 -11.414 9.758 1 95 37 ALA B O 1
ATOM 1510 N N . PRO B 1 38 ? 5.527 -12.625 8.047 1 97.75 38 PRO B N 1
ATOM 1511 C CA . PRO B 1 38 ? 5.141 -11.398 7.336 1 97.75 38 PRO B CA 1
ATOM 1512 C C . PRO B 1 38 ? 4.066 -10.602 8.078 1 97.75 38 PRO B C 1
ATOM 1514 O O . PRO B 1 38 ? 3.328 -11.164 8.891 1 97.75 38 PRO B O 1
ATOM 1517 N N . ILE B 1 39 ? 4.031 -9.336 7.852 1 98.5 39 ILE B N 1
ATOM 1518 C CA . ILE B 1 39 ? 2.994 -8.422 8.32 1 98.5 39 ILE B CA 1
ATOM 1519 C C . ILE B 1 39 ? 2.346 -7.723 7.125 1 98.5 39 ILE B C 1
ATOM 1521 O O . ILE B 1 39 ? 2.934 -7.652 6.043 1 98.5 39 ILE B O 1
ATOM 1525 N N . GLY B 1 40 ? 1.133 -7.262 7.328 1 98.81 40 GLY B N 1
ATOM 1526 C CA . GLY B 1 40 ? 0.487 -6.566 6.227 1 98.81 40 GLY B CA 1
ATOM 1527 C C . GLY B 1 40 ? -0.886 -6.027 6.582 1 98.81 40 GLY B C 1
ATOM 1528 O O . GLY B 1 40 ? -1.454 -6.395 7.613 1 98.81 40 GLY B O 1
ATOM 1529 N N . ILE B 1 41 ? -1.373 -5.125 5.777 1 98.94 41 ILE B N 1
ATOM 1530 C CA . ILE B 1 41 ? -2.715 -4.555 5.836 1 98.94 41 ILE B CA 1
ATOM 1531 C C . ILE B 1 41 ? -3.393 -4.688 4.473 1 98.94 41 ILE B C 1
ATOM 1533 O O . ILE B 1 41 ? -2.77 -4.445 3.438 1 98.94 41 ILE B O 1
ATOM 1537 N N . LEU B 1 42 ? -4.531 -5.188 4.48 1 98.94 42 LEU B N 1
ATOM 1538 C CA . LEU B 1 42 ? -5.441 -5.246 3.342 1 98.94 42 LEU B CA 1
ATOM 1539 C C . LEU B 1 42 ? -6.699 -4.426 3.611 1 98.94 42 LEU B C 1
ATOM 1541 O O . LEU B 1 42 ? -7.309 -4.547 4.676 1 98.94 42 LEU B O 1
ATOM 1545 N N . THR B 1 43 ? -7.059 -3.547 2.711 1 98.88 43 THR B N 1
ATOM 1546 C CA . THR B 1 43 ? -8.273 -2.758 2.859 1 98.88 43 THR B CA 1
ATOM 1547 C C . THR B 1 43 ? -9.18 -2.926 1.642 1 98.88 43 THR B C 1
ATOM 1549 O O . THR B 1 43 ? -8.703 -2.912 0.503 1 98.88 43 THR B O 1
ATOM 1552 N N . TYR B 1 44 ? -10.422 -3.156 1.849 1 98.81 44 TYR B N 1
ATOM 1553 C CA . TYR B 1 44 ? -11.492 -3.084 0.861 1 98.81 44 TYR B CA 1
ATOM 1554 C C . TYR B 1 44 ? -12.477 -1.974 1.206 1 98.81 44 TYR B C 1
ATOM 1556 O O . TYR B 1 44 ? -12.828 -1.79 2.373 1 98.81 44 TYR B O 1
ATOM 1564 N N . SER B 1 45 ? -12.836 -1.249 0.193 1 98.5 45 SER B N 1
ATOM 1565 C CA . SER B 1 45 ? -13.883 -0.251 0.405 1 98.5 45 SER B CA 1
ATOM 1566 C C . SER B 1 45 ? -15.219 -0.726 -0.149 1 98.5 45 SER B C 1
ATOM 1568 O O . SER B 1 45 ? -15.258 -1.521 -1.09 1 98.5 45 SER B O 1
ATOM 1570 N N . LYS B 1 46 ? -16.297 -0.212 0.415 1 97.25 46 LYS B N 1
ATOM 1571 C CA . LYS B 1 46 ? -17.641 -0.519 -0.073 1 97.25 46 LYS B CA 1
ATOM 1572 C C . LYS B 1 46 ? -17.844 -0.017 -1.501 1 97.25 46 LYS B C 1
ATOM 1574 O O . LYS B 1 46 ? -18.688 -0.522 -2.23 1 97.25 46 LYS B O 1
ATOM 1579 N N . THR B 1 47 ? -16.984 0.968 -1.853 1 97.56 47 THR B N 1
ATOM 1580 C CA . THR B 1 47 ? -17.141 1.6 -3.16 1 97.56 47 THR B CA 1
ATOM 1581 C C . THR B 1 47 ? -16.344 0.845 -4.219 1 97.56 47 THR B C 1
ATOM 1583 O O . THR B 1 47 ? -16.281 1.272 -5.375 1 97.56 47 THR B O 1
ATOM 1586 N N . GLY B 1 48 ? -15.656 -0.219 -3.898 1 98.06 48 GLY B N 1
ATOM 1587 C CA . GLY B 1 48 ? -15.062 -1.093 -4.895 1 98.06 48 GLY B CA 1
ATOM 1588 C C . GLY B 1 48 ? -13.602 -0.78 -5.172 1 98.06 48 GLY B C 1
ATOM 1589 O O . GLY B 1 48 ? -13.141 -0.891 -6.309 1 98.06 48 GLY B O 1
ATOM 1590 N N . TYR B 1 49 ? -12.875 -0.346 -4.188 1 98.81 49 TYR B N 1
ATOM 1591 C CA . TYR B 1 49 ? -11.43 -0.182 -4.27 1 98.81 49 TYR B CA 1
ATOM 1592 C C . TYR B 1 49 ? -10.727 -1.01 -3.203 1 98.81 49 TYR B C 1
ATOM 1594 O O . TYR B 1 49 ? -11.336 -1.382 -2.195 1 98.81 49 TYR B O 1
ATOM 1602 N N . MET B 1 50 ? -9.469 -1.262 -3.463 1 98.88 50 MET B N 1
ATOM 1603 C CA . MET B 1 50 ? -8.68 -2.031 -2.5 1 98.88 50 MET B CA 1
ATOM 1604 C C . MET B 1 50 ? -7.223 -1.585 -2.508 1 98.88 50 MET B C 1
ATOM 1606 O O . MET B 1 50 ? -6.766 -0.956 -3.463 1 98.88 50 MET B O 1
ATOM 1610 N N . SER B 1 51 ? -6.547 -1.817 -1.438 1 98.94 51 SER B N 1
ATOM 1611 C CA . SER B 1 51 ? -5.102 -1.685 -1.299 1 98.94 51 SER B CA 1
ATOM 1612 C C . SER B 1 51 ? -4.52 -2.814 -0.455 1 98.94 51 SER B C 1
ATOM 1614 O O . SER B 1 51 ? -5.145 -3.26 0.511 1 98.94 51 SER B O 1
ATOM 1616 N N . ALA B 1 52 ? -3.387 -3.305 -0.826 1 98.94 52 ALA B N 1
ATOM 1617 C CA . ALA B 1 52 ? -2.635 -4.309 -0.079 1 98.94 52 ALA B CA 1
ATOM 1618 C C . ALA B 1 52 ? -1.184 -3.877 0.115 1 98.94 52 ALA B C 1
ATOM 1620 O O . ALA B 1 52 ? -0.538 -3.408 -0.826 1 98.94 52 ALA B O 1
ATOM 1621 N N . THR B 1 53 ? -0.724 -3.916 1.327 1 98.88 53 THR B N 1
ATOM 1622 C CA . THR B 1 53 ? 0.674 -3.684 1.675 1 98.88 53 THR B CA 1
ATOM 1623 C C . THR B 1 53 ? 1.192 -4.781 2.598 1 98.88 53 THR B C 1
ATOM 1625 O O . THR B 1 53 ? 0.661 -4.984 3.691 1 98.88 53 THR B O 1
ATOM 1628 N N . LEU B 1 54 ? 2.189 -5.547 2.17 1 98.69 54 LEU B N 1
ATOM 1629 C CA . LEU B 1 54 ? 2.809 -6.641 2.912 1 98.69 54 LEU B CA 1
ATOM 1630 C C . LEU B 1 54 ? 4.324 -6.48 2.951 1 98.69 54 LEU B C 1
ATOM 1632 O O . LEU B 1 54 ? 4.918 -5.926 2.02 1 98.69 54 LEU B O 1
ATOM 1636 N N . ALA B 1 55 ? 4.953 -7.02 3.977 1 98.69 55 ALA B N 1
ATOM 1637 C CA . ALA B 1 55 ? 6.41 -6.992 4.07 1 98.69 55 ALA B CA 1
ATOM 1638 C C . ALA B 1 55 ? 6.922 -8.102 4.98 1 98.69 55 ALA B C 1
ATOM 1640 O O . ALA B 1 55 ? 6.227 -8.523 5.906 1 98.69 55 ALA B O 1
ATOM 1641 N N . ALA B 1 56 ? 8.125 -8.562 4.664 1 98.25 56 ALA B N 1
ATOM 1642 C CA . ALA B 1 56 ? 8.852 -9.391 5.621 1 98.25 56 ALA B CA 1
ATOM 1643 C C . ALA B 1 56 ? 9.141 -8.617 6.902 1 98.25 56 ALA B C 1
ATOM 1645 O O . ALA B 1 56 ? 8.961 -7.398 6.957 1 98.25 56 ALA B O 1
ATOM 1646 N N . THR B 1 57 ? 9.562 -9.344 8 1 97.62 57 THR B N 1
ATOM 1647 C CA . THR B 1 57 ? 9.859 -8.648 9.25 1 97.62 57 THR B CA 1
ATOM 1648 C C . THR B 1 57 ? 11.273 -8.977 9.727 1 97.62 57 THR B C 1
ATOM 1650 O O . THR B 1 57 ? 11.766 -8.367 10.68 1 97.62 57 THR B O 1
ATOM 1653 N N . GLU B 1 58 ? 11.922 -9.922 9.062 1 97.19 58 GLU B N 1
ATOM 1654 C CA . GLU B 1 58 ? 13.266 -10.297 9.484 1 97.19 58 GLU B CA 1
ATOM 1655 C C . GLU B 1 58 ? 14.258 -9.156 9.25 1 97.19 58 GLU B C 1
ATOM 1657 O O . GLU B 1 58 ? 14.32 -8.586 8.164 1 97.19 58 GLU B O 1
ATOM 1662 N N . PRO B 1 59 ? 15.07 -8.906 10.25 1 95.69 59 PRO B N 1
ATOM 1663 C CA . PRO B 1 59 ? 16 -7.789 10.117 1 95.69 59 PRO B CA 1
ATOM 1664 C C . PRO B 1 59 ? 16.953 -7.953 8.938 1 95.69 59 PRO B C 1
ATOM 1666 O O . PRO B 1 59 ? 17.359 -6.965 8.312 1 95.69 59 PRO B O 1
ATOM 1669 N N . GLU B 1 60 ? 17.328 -9.141 8.602 1 96.44 60 GLU B N 1
ATOM 1670 C CA . GLU B 1 60 ? 18.281 -9.383 7.512 1 96.44 60 GLU B CA 1
ATOM 1671 C C . GLU B 1 60 ? 17.625 -9.117 6.152 1 96.44 60 GLU B C 1
ATOM 1673 O O . GLU B 1 60 ? 18.328 -8.977 5.148 1 96.44 60 GLU B O 1
ATOM 1678 N N . LEU B 1 61 ? 16.281 -9.07 6.125 1 97.5 61 LEU B N 1
ATOM 1679 C CA . LEU B 1 61 ? 15.547 -8.812 4.895 1 97.5 61 LEU B CA 1
ATOM 1680 C C . LEU B 1 61 ? 15.07 -7.363 4.836 1 97.5 61 LEU B C 1
ATOM 1682 O O . LEU B 1 61 ? 14.633 -6.891 3.787 1 97.5 61 LEU B O 1
ATOM 1686 N N . ARG B 1 62 ? 15.125 -6.719 5.969 1 97.75 62 ARG B N 1
ATOM 1687 C CA . ARG B 1 62 ? 14.562 -5.383 6.16 1 97.75 62 ARG B CA 1
ATOM 1688 C C . ARG B 1 62 ? 15.586 -4.445 6.789 1 97.75 62 ARG B C 1
ATOM 1690 O O . ARG B 1 62 ? 15.57 -4.223 8 1 97.75 62 ARG B O 1
ATOM 1697 N N . PRO B 1 63 ? 16.438 -3.873 5.969 1 97.25 63 PRO B N 1
ATOM 1698 C CA . PRO B 1 63 ? 17.469 -3.004 6.555 1 97.25 63 PRO B CA 1
ATOM 1699 C C . PRO B 1 63 ? 16.875 -1.764 7.223 1 97.25 63 PRO B C 1
ATOM 1701 O O . PRO B 1 63 ? 16.219 -0.954 6.559 1 97.25 63 PRO B O 1
ATOM 1704 N N . GLU B 1 64 ? 17.234 -1.524 8.461 1 95.31 64 GLU B N 1
ATOM 1705 C CA . GLU B 1 64 ? 16.562 -0.521 9.289 1 95.31 64 GLU B CA 1
ATOM 1706 C C . GLU B 1 64 ? 17.25 0.838 9.164 1 95.31 64 GLU B C 1
ATOM 1708 O O . GLU B 1 64 ? 16.734 1.845 9.656 1 95.31 64 GLU B O 1
ATOM 1713 N N . ASN B 1 65 ? 18.328 0.933 8.516 1 94.69 65 ASN B N 1
ATOM 1714 C CA . ASN B 1 65 ? 19.094 2.172 8.438 1 94.69 65 ASN B CA 1
ATOM 1715 C C . ASN B 1 65 ? 18.719 2.975 7.191 1 94.69 65 ASN B C 1
ATOM 1717 O O . ASN B 1 65 ? 19.297 4.035 6.941 1 94.69 65 ASN B O 1
ATOM 1721 N N . LEU B 1 66 ? 17.844 2.492 6.438 1 95.19 66 LEU B N 1
ATOM 1722 C CA . LEU B 1 66 ? 17.422 3.199 5.23 1 95.19 66 LEU B CA 1
ATOM 1723 C C . LEU B 1 66 ? 16.359 4.242 5.555 1 95.19 66 LEU B C 1
ATOM 1725 O O . LEU B 1 66 ? 15.508 4.02 6.414 1 95.19 66 LEU B O 1
ATOM 1729 N N . THR B 1 67 ? 16.422 5.355 4.816 1 90.69 67 THR B N 1
ATOM 1730 C CA . THR B 1 67 ? 15.477 6.449 4.984 1 90.69 67 THR B CA 1
ATOM 1731 C C . THR B 1 67 ? 14.68 6.68 3.699 1 90.69 67 THR B C 1
ATOM 1733 O O . THR B 1 67 ? 15.062 6.191 2.633 1 90.69 67 THR B O 1
ATOM 1736 N N . PHE B 1 68 ? 13.617 7.477 3.859 1 90.25 68 PHE B N 1
ATOM 1737 C CA . PHE B 1 68 ? 12.867 7.934 2.695 1 90.25 68 PHE B CA 1
ATOM 1738 C C . PHE B 1 68 ? 12.836 9.461 2.637 1 90.25 68 PHE B C 1
ATOM 1740 O O . PHE B 1 68 ? 12.43 10.109 3.602 1 90.25 68 PHE B O 1
ATOM 1747 N N . PRO B 1 69 ? 13.172 10.055 1.522 1 90.31 69 PRO B N 1
ATOM 1748 C CA . PRO B 1 69 ? 13.719 9.43 0.314 1 90.31 69 PRO B CA 1
ATOM 1749 C C . PRO B 1 69 ? 15.086 8.805 0.543 1 90.31 69 PRO B C 1
ATOM 1751 O O . PRO B 1 69 ? 15.703 9.016 1.593 1 90.31 69 PRO B O 1
ATOM 1754 N N . PHE B 1 70 ? 15.508 7.996 -0.429 1 93.19 70 PHE B N 1
ATOM 1755 C CA . PHE B 1 70 ? 16.781 7.301 -0.366 1 93.19 70 PHE B CA 1
ATOM 1756 C C . PHE B 1 70 ? 17.938 8.289 -0.428 1 93.19 70 PHE B C 1
ATOM 1758 O O . PHE B 1 70 ? 17.812 9.375 -1 1 93.19 70 PHE B O 1
ATOM 1765 N N . ASN B 1 71 ? 19.047 7.93 0.182 1 91.94 71 ASN B N 1
ATOM 1766 C CA . ASN B 1 71 ? 20.312 8.625 -0.034 1 91.94 71 ASN B CA 1
ATOM 1767 C C . ASN B 1 71 ? 21.047 8.07 -1.252 1 91.94 71 ASN B C 1
ATOM 1769 O O . ASN B 1 71 ? 21.156 6.859 -1.421 1 91.94 71 ASN B O 1
ATOM 1773 N N . PRO B 1 72 ? 21.531 9.016 -2.078 1 91.06 72 PRO B N 1
ATOM 1774 C CA . PRO B 1 72 ? 22.234 8.555 -3.275 1 91.06 72 PRO B CA 1
ATOM 1775 C C . PRO B 1 72 ? 23.406 7.613 -2.951 1 91.06 72 PRO B C 1
ATOM 1777 O O . PRO B 1 72 ? 23.766 6.77 -3.773 1 91.06 72 PRO B O 1
ATOM 1780 N N . GLU B 1 73 ? 23.906 7.66 -1.734 1 95 73 GLU B N 1
ATOM 1781 C CA . GLU B 1 73 ? 25.078 6.879 -1.345 1 95 73 GLU B CA 1
ATOM 1782 C C . GLU B 1 73 ? 24.672 5.523 -0.78 1 95 73 GLU B C 1
ATOM 1784 O O . GLU B 1 73 ? 25.531 4.676 -0.515 1 95 73 GLU B O 1
ATOM 1789 N N . ASP B 1 74 ? 23.375 5.277 -0.632 1 96.56 74 ASP B N 1
ATOM 1790 C CA . ASP B 1 74 ? 22.922 3.988 -0.116 1 96.56 74 ASP B CA 1
ATOM 1791 C C . ASP B 1 74 ? 23.344 2.85 -1.045 1 96.56 74 ASP B C 1
ATOM 1793 O O . ASP B 1 74 ? 23.203 2.961 -2.266 1 96.56 74 ASP B O 1
ATOM 1797 N N . PRO B 1 75 ? 23.828 1.73 -0.475 1 97.25 75 PRO B N 1
ATOM 1798 C CA . PRO B 1 75 ? 24.125 0.58 -1.33 1 97.25 75 PRO B CA 1
ATOM 1799 C C . PRO B 1 75 ? 22.891 -0 -1.993 1 97.25 75 PRO B C 1
ATOM 1801 O O . PRO B 1 75 ? 21.859 -0.171 -1.337 1 97.25 75 PRO B O 1
ATOM 1804 N N . ASP B 1 76 ? 22.984 -0.338 -3.299 1 97.81 76 ASP B N 1
ATOM 1805 C CA . ASP B 1 76 ? 21.875 -0.914 -4.039 1 97.81 76 ASP B CA 1
ATOM 1806 C C . ASP B 1 76 ? 21.391 -2.217 -3.395 1 97.81 76 ASP B C 1
ATOM 1808 O O . ASP B 1 76 ? 20.203 -2.531 -3.418 1 97.81 76 ASP B O 1
ATOM 1812 N N . GLU B 1 77 ? 22.344 -2.953 -2.818 1 98 77 GLU B N 1
ATOM 1813 C CA . GLU B 1 77 ? 22.016 -4.25 -2.234 1 98 77 GLU B CA 1
ATOM 1814 C C . GLU B 1 77 ? 20.984 -4.109 -1.119 1 98 77 GLU B C 1
ATOM 1816 O O . GLU B 1 77 ? 20.109 -4.973 -0.953 1 98 77 GLU B O 1
ATOM 1821 N N . LEU B 1 78 ? 21.078 -3.074 -0.387 1 98.38 78 LEU B N 1
ATOM 1822 C CA . LEU B 1 78 ? 20.141 -2.859 0.708 1 98.38 78 LEU B CA 1
ATOM 1823 C C . LEU B 1 78 ? 18.766 -2.479 0.177 1 98.38 78 LEU B C 1
ATOM 1825 O O . LEU B 1 78 ? 17.75 -2.977 0.662 1 98.38 78 LEU B O 1
ATOM 1829 N N . TRP B 1 79 ? 18.734 -1.646 -0.822 1 98.5 79 TRP B N 1
ATOM 1830 C CA . TRP B 1 79 ? 17.453 -1.244 -1.405 1 98.5 79 TRP B CA 1
ATOM 1831 C C . TRP B 1 79 ? 16.828 -2.391 -2.195 1 98.5 79 TRP B C 1
ATOM 1833 O O . TRP B 1 79 ? 15.609 -2.475 -2.32 1 98.5 79 TRP B O 1
ATOM 1843 N N . ALA B 1 80 ? 17.703 -3.256 -2.73 1 98.62 80 ALA B N 1
ATOM 1844 C CA . ALA B 1 80 ? 17.172 -4.453 -3.383 1 98.62 80 ALA B CA 1
ATOM 1845 C C . ALA B 1 80 ? 16.359 -5.301 -2.404 1 98.62 80 ALA B C 1
ATOM 1847 O O . ALA B 1 80 ? 15.336 -5.871 -2.77 1 98.62 80 ALA B O 1
ATOM 1848 N N . LEU B 1 81 ? 16.812 -5.375 -1.162 1 98.44 81 LEU B N 1
ATOM 1849 C CA . LEU B 1 81 ? 16.062 -6.117 -0.143 1 98.44 81 LEU B CA 1
ATOM 1850 C C . LEU B 1 81 ? 14.695 -5.5 0.088 1 98.44 81 LEU B C 1
ATOM 1852 O O . LEU B 1 81 ? 13.695 -6.219 0.193 1 98.44 81 LEU B O 1
ATOM 1856 N N . VAL B 1 82 ? 14.625 -4.199 0.104 1 98.44 82 VAL B N 1
ATOM 1857 C CA . VAL B 1 82 ? 13.359 -3.498 0.271 1 98.44 82 VAL B CA 1
ATOM 1858 C C . VAL B 1 82 ? 12.414 -3.861 -0.87 1 98.44 82 VAL B C 1
ATOM 1860 O O . VAL B 1 82 ? 11.234 -4.148 -0.64 1 98.44 82 VAL B O 1
ATOM 1863 N N . GLY B 1 83 ? 12.945 -3.838 -2.074 1 98.44 83 GLY B N 1
ATOM 1864 C CA . GLY B 1 83 ? 12.133 -4.152 -3.238 1 98.44 83 GLY B CA 1
ATOM 1865 C C . GLY B 1 83 ? 11.672 -5.598 -3.275 1 98.44 83 GLY B C 1
ATOM 1866 O O . GLY B 1 83 ? 10.523 -5.883 -3.6 1 98.44 83 GLY B O 1
ATOM 1867 N N . LYS B 1 84 ? 12.555 -6.527 -2.893 1 97.81 84 LYS B N 1
ATOM 1868 C CA . LYS B 1 84 ? 12.312 -7.961 -3.018 1 97.81 84 LYS B CA 1
ATOM 1869 C C . LYS B 1 84 ? 11.367 -8.461 -1.929 1 97.81 84 LYS B C 1
ATOM 1871 O O . LYS B 1 84 ? 10.633 -9.43 -2.129 1 97.81 84 LYS B O 1
ATOM 1876 N N . HIS B 1 85 ? 11.359 -7.777 -0.77 1 98.31 85 HIS B N 1
ATOM 1877 C CA . HIS B 1 85 ? 10.711 -8.367 0.393 1 98.31 85 HIS B CA 1
ATOM 1878 C C . HIS B 1 85 ? 9.539 -7.512 0.873 1 98.31 85 HIS B C 1
ATOM 1880 O O . HIS B 1 85 ? 9.273 -7.434 2.074 1 98.31 85 HIS B O 1
ATOM 1886 N N . SER B 1 86 ? 8.891 -6.84 -0.005 1 98.38 86 SER B N 1
ATOM 1887 C CA . SER B 1 86 ? 7.629 -6.137 0.212 1 98.38 86 SER B CA 1
ATOM 1888 C C . SER B 1 86 ? 6.758 -6.172 -1.037 1 98.38 86 SER B C 1
ATOM 1890 O O . SER B 1 86 ? 7.262 -6.328 -2.15 1 98.38 86 SER B O 1
ATOM 1892 N N . LEU B 1 87 ? 5.504 -6.113 -0.874 1 97.75 87 LEU B N 1
ATOM 1893 C CA . LEU B 1 87 ? 4.512 -6.004 -1.936 1 97.75 87 LEU B CA 1
ATOM 1894 C C . LEU B 1 87 ? 3.449 -4.969 -1.584 1 97.75 87 LEU B C 1
ATOM 1896 O O . LEU B 1 87 ? 2.928 -4.961 -0.467 1 97.75 87 LEU B O 1
ATOM 1900 N N . ALA B 1 88 ? 3.203 -4.086 -2.475 1 98.88 88 ALA B N 1
ATOM 1901 C CA . ALA B 1 88 ? 2.145 -3.096 -2.291 1 98.88 88 ALA B CA 1
ATOM 1902 C C . ALA B 1 88 ? 1.456 -2.775 -3.615 1 98.88 88 ALA B C 1
ATOM 1904 O O . ALA B 1 88 ? 2.121 -2.566 -4.633 1 98.88 88 ALA B O 1
ATOM 1905 N N . TYR B 1 89 ? 0.118 -2.742 -3.627 1 98.88 89 TYR B N 1
ATOM 1906 C CA . TYR B 1 89 ? -0.648 -2.359 -4.809 1 98.88 89 TYR B CA 1
ATOM 1907 C C . TYR B 1 89 ? -2.041 -1.879 -4.422 1 98.88 89 TYR B C 1
ATOM 1909 O O . TYR B 1 89 ? -2.514 -2.148 -3.316 1 98.88 89 TYR B O 1
ATOM 1917 N N . ALA B 1 90 ? -2.66 -1.171 -5.289 1 98.94 90 ALA B N 1
ATOM 1918 C CA . ALA B 1 90 ? -3.994 -0.626 -5.047 1 98.94 90 ALA B CA 1
ATOM 1919 C C . ALA B 1 90 ? -4.715 -0.346 -6.363 1 98.94 90 ALA B C 1
ATOM 1921 O O . ALA B 1 90 ? -4.078 -0.083 -7.383 1 98.94 90 ALA B O 1
ATOM 1922 N N . GLY B 1 91 ? -6 -0.399 -6.309 1 98.88 91 GLY B N 1
ATOM 1923 C CA . GLY B 1 91 ? -6.84 -0.165 -7.473 1 98.88 91 GLY B CA 1
ATOM 1924 C C . GLY B 1 91 ? -8.281 -0.598 -7.266 1 98.88 91 GLY B C 1
ATOM 1925 O O . GLY B 1 91 ? -8.688 -0.891 -6.141 1 98.88 91 GLY B O 1
ATOM 1926 N N . PRO B 1 92 ? -9.008 -0.561 -8.328 1 98.81 92 PRO B N 1
ATOM 1927 C CA . PRO B 1 92 ? -10.391 -1.035 -8.242 1 98.81 92 PRO B CA 1
ATOM 1928 C C . PRO B 1 92 ? -10.484 -2.555 -8.125 1 98.81 92 PRO B C 1
ATOM 1930 O O . PRO B 1 92 ? -9.5 -3.26 -8.359 1 98.81 92 PRO B O 1
ATOM 1933 N N . ILE B 1 93 ? -11.594 -3.039 -7.664 1 98.44 93 ILE B N 1
ATOM 1934 C CA . ILE B 1 93 ? -11.859 -4.473 -7.703 1 98.44 93 ILE B CA 1
ATOM 1935 C C . ILE B 1 93 ? -13.078 -4.746 -8.578 1 98.44 93 ILE B C 1
ATOM 1937 O O . ILE B 1 93 ? -13.961 -3.893 -8.711 1 98.44 93 ILE B O 1
ATOM 1941 N N . THR B 1 94 ? -13.062 -5.816 -9.227 1 97.38 94 THR B N 1
ATOM 1942 C CA . THR B 1 94 ? -14.227 -6.316 -9.961 1 97.38 94 THR B CA 1
ATOM 1943 C C . THR B 1 94 ? -14.531 -7.758 -9.562 1 97.38 94 THR B C 1
ATOM 1945 O O . THR B 1 94 ? -13.648 -8.484 -9.109 1 97.38 94 THR B O 1
ATOM 1948 N N . LEU B 1 95 ? -15.797 -8.086 -9.648 1 96.69 95 LEU B N 1
ATOM 1949 C CA . LEU B 1 95 ? -16.234 -9.445 -9.352 1 96.69 95 LEU B CA 1
ATOM 1950 C C . LEU B 1 95 ? -16.062 -10.352 -10.562 1 96.69 95 LEU B C 1
ATOM 1952 O O . LEU B 1 95 ? -16.391 -9.961 -11.688 1 96.69 95 LEU B O 1
ATOM 1956 N N . SER B 1 96 ? -15.445 -11.508 -10.305 1 93.94 96 SER B N 1
ATOM 1957 C CA . SER B 1 96 ? -15.367 -12.516 -11.359 1 93.94 96 SER B CA 1
ATOM 1958 C C . SER B 1 96 ? -16.719 -13.195 -11.57 1 93.94 96 SER B C 1
ATOM 1960 O O . SER B 1 96 ? -17.438 -13.461 -10.617 1 93.94 96 SER B O 1
ATOM 1962 N N . ASP B 1 97 ? -16.984 -13.531 -12.766 1 89.62 97 ASP B N 1
ATOM 1963 C CA . ASP B 1 97 ? -18.188 -14.297 -13.055 1 89.62 97 ASP B CA 1
ATOM 1964 C C . ASP B 1 97 ? -17.859 -15.75 -13.391 1 89.62 97 ASP B C 1
ATOM 1966 O O . ASP B 1 97 ? -18.734 -16.516 -13.797 1 89.62 97 ASP B O 1
ATOM 1970 N N . ALA B 1 98 ? -16.641 -16.078 -13.211 1 90.88 98 ALA B N 1
ATOM 1971 C CA . ALA B 1 98 ? -16.203 -17.422 -13.578 1 90.88 98 ALA B CA 1
ATOM 1972 C C . ALA B 1 98 ? -16.719 -18.469 -12.602 1 90.88 98 ALA B C 1
ATOM 1974 O O . ALA B 1 98 ? -16.906 -19.625 -12.961 1 90.88 98 ALA B O 1
ATOM 1975 N N . ILE B 1 99 ? -16.938 -18.078 -11.328 1 90.31 99 ILE B N 1
ATOM 1976 C CA . ILE B 1 99 ? -17.484 -18.984 -10.32 1 90.31 99 ILE B CA 1
ATOM 1977 C C . ILE B 1 99 ? -18.578 -18.266 -9.531 1 90.31 99 ILE B C 1
ATOM 1979 O O . ILE B 1 99 ? -18.594 -17.031 -9.469 1 90.31 99 ILE B O 1
ATOM 1983 N N . PRO B 1 100 ? -19.5 -19.031 -9.008 1 92.44 100 PRO B N 1
ATOM 1984 C CA . PRO B 1 100 ? -20.516 -18.391 -8.172 1 92.44 100 PRO B CA 1
ATOM 1985 C C . PRO B 1 100 ? -19.891 -17.625 -7 1 92.44 100 PRO B C 1
ATOM 1987 O O . PRO B 1 100 ? -18.891 -18.047 -6.43 1 92.44 100 PRO B O 1
ATOM 1990 N N . ALA B 1 101 ? -20.531 -16.453 -6.727 1 95.5 101 ALA B N 1
ATOM 1991 C CA . ALA B 1 101 ? -20.047 -15.625 -5.621 1 95.5 101 ALA B CA 1
ATOM 1992 C C . ALA B 1 101 ? -21.203 -15.203 -4.715 1 95.5 101 ALA B C 1
ATOM 1994 O O . ALA B 1 101 ? -22.344 -15.062 -5.172 1 95.5 101 ALA B O 1
ATOM 1995 N N . ASN B 1 102 ? -20.922 -15.078 -3.455 1 96 102 ASN B N 1
ATOM 1996 C CA . ASN B 1 102 ? -21.828 -14.5 -2.471 1 96 102 ASN B CA 1
ATOM 1997 C C . ASN B 1 102 ? -21.078 -13.734 -1.39 1 96 102 ASN B C 1
ATOM 1999 O O . ASN B 1 102 ? -19.906 -13.391 -1.567 1 96 102 ASN B O 1
ATOM 2003 N N . GLU B 1 103 ? -21.719 -13.406 -0.301 1 96.25 103 GLU B N 1
ATOM 2004 C CA . GLU B 1 103 ? -21.141 -12.555 0.733 1 96.25 103 GLU B CA 1
ATOM 2005 C C . GLU B 1 103 ? -20.094 -13.305 1.539 1 96.25 103 GLU B C 1
ATOM 2007 O O . GLU B 1 103 ? -19.328 -12.688 2.287 1 96.25 103 GLU B O 1
ATOM 2012 N N . THR B 1 104 ? -19.906 -14.609 1.324 1 96.88 104 THR B N 1
ATOM 2013 C CA . THR B 1 104 ? -18.953 -15.359 2.152 1 96.88 104 THR B CA 1
ATOM 2014 C C . THR B 1 104 ? -17.844 -15.961 1.298 1 96.88 104 THR B C 1
ATOM 2016 O O . THR B 1 104 ? -16.766 -16.281 1.809 1 96.88 104 THR B O 1
ATOM 2019 N N . HIS B 1 105 ? -18.125 -16.234 0.062 1 97.31 105 HIS B N 1
ATOM 2020 C CA . HIS B 1 105 ? -17.078 -16.781 -0.783 1 97.31 105 HIS B CA 1
ATOM 2021 C C . HIS B 1 105 ? -17.281 -16.406 -2.246 1 97.31 105 HIS B C 1
ATOM 2023 O O . HIS B 1 105 ? -18.406 -16.109 -2.658 1 97.31 105 HIS B O 1
ATOM 2029 N N . GLY B 1 106 ? -16.219 -16.375 -3.014 1 97.44 106 GLY B N 1
ATOM 2030 C CA . GLY B 1 106 ? -16.219 -16.031 -4.43 1 97.44 106 GLY B CA 1
ATOM 2031 C C . GLY B 1 106 ? -14.844 -15.68 -4.957 1 97.44 106 GLY B C 1
ATOM 2032 O O . GLY B 1 106 ? -13.828 -16.109 -4.41 1 97.44 106 GLY B O 1
ATOM 2033 N N . GLN B 1 107 ? -14.883 -15.023 -6.133 1 97.19 107 GLN B N 1
ATOM 2034 C CA . GLN B 1 107 ? -13.648 -14.602 -6.785 1 97.19 107 GLN B CA 1
ATOM 2035 C C . GLN B 1 107 ? -13.711 -13.133 -7.188 1 97.19 107 GLN B C 1
ATOM 2037 O O . GLN B 1 107 ? -14.727 -12.664 -7.719 1 97.19 107 GLN B O 1
ATOM 2042 N N . VAL B 1 108 ? -12.664 -12.438 -6.832 1 97.75 108 VAL B N 1
ATOM 2043 C CA . VAL B 1 108 ? -12.539 -11.039 -7.227 1 97.75 108 VAL B CA 1
ATOM 2044 C C . VAL B 1 108 ? -11.227 -10.828 -7.98 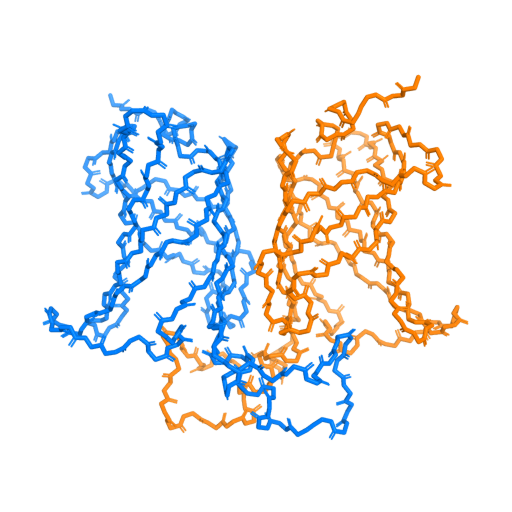1 97.75 108 VAL B C 1
ATOM 2046 O O . VAL B 1 108 ? -10.281 -11.594 -7.816 1 97.75 108 VAL B O 1
ATOM 2049 N N . PHE B 1 109 ? -11.219 -9.812 -8.836 1 97.5 109 PHE B N 1
ATOM 2050 C CA . PHE B 1 109 ? -10 -9.305 -9.445 1 97.5 109 PHE B CA 1
ATOM 2051 C C . PHE B 1 109 ? -9.555 -8.016 -8.773 1 97.5 109 PHE B C 1
ATOM 2053 O O . PHE B 1 109 ? -10.312 -7.047 -8.695 1 97.5 109 PHE B O 1
ATOM 2060 N N . HIS B 1 110 ? -8.398 -8.078 -8.219 1 98.5 110 HIS B N 1
ATOM 2061 C CA . HIS B 1 110 ? -7.73 -6.836 -7.859 1 98.5 110 HIS B CA 1
ATOM 2062 C C . HIS B 1 110 ? -7.172 -6.133 -9.094 1 98.5 110 HIS B C 1
ATOM 2064 O O . HIS B 1 110 ? -6.102 -6.5 -9.586 1 98.5 110 HIS B O 1
ATOM 2070 N N . GLY B 1 111 ? -7.883 -5.035 -9.57 1 98.31 111 GLY B N 1
ATOM 2071 C CA . GLY B 1 111 ? -7.426 -4.324 -10.758 1 98.31 111 GLY B CA 1
ATOM 2072 C C . GLY B 1 111 ? -8.539 -4.035 -11.742 1 98.31 111 GLY B C 1
ATOM 2073 O O . GLY B 1 111 ? -9.695 -4.375 -11.5 1 98.31 111 GLY B O 1
ATOM 2074 N N . PRO B 1 112 ? -8.148 -3.516 -12.906 1 98.56 112 PRO B N 1
ATOM 2075 C CA . PRO B 1 112 ? -6.766 -3.184 -13.266 1 98.56 112 PRO B CA 1
ATOM 2076 C C . PRO B 1 112 ? -6.102 -2.252 -12.258 1 98.56 112 PRO B C 1
ATOM 2078 O O . PRO B 1 112 ? -6.645 -1.1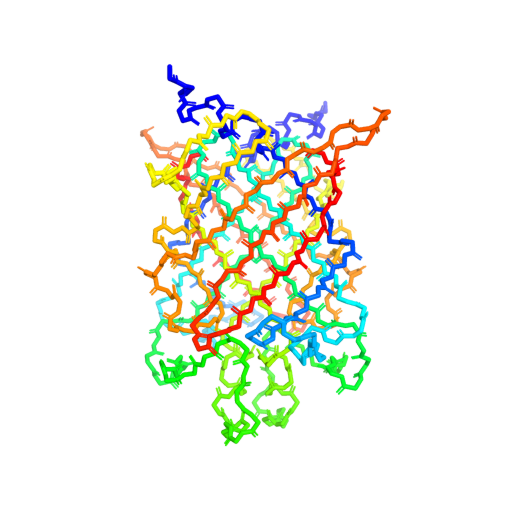91 -11.945 1 98.56 112 PRO B O 1
ATOM 2081 N N . LEU B 1 113 ? -4.863 -2.641 -11.758 1 98.88 113 LEU B N 1
ATOM 2082 C CA . LEU B 1 113 ? -4.207 -1.912 -10.68 1 98.88 113 LEU B CA 1
ATOM 2083 C C . LEU B 1 113 ? -3.764 -0.529 -11.148 1 98.88 113 LEU B C 1
ATOM 2085 O O . LEU B 1 113 ? -3.258 -0.379 -12.266 1 98.88 113 LEU B O 1
ATOM 2089 N N . ILE B 1 114 ? -4.043 0.457 -10.383 1 98.88 114 ILE B N 1
ATOM 2090 C CA . ILE B 1 114 ? -3.613 1.823 -10.664 1 98.88 114 ILE B CA 1
ATOM 2091 C C . ILE B 1 114 ? -2.141 1.987 -10.297 1 98.88 114 ILE B C 1
ATOM 2093 O O . ILE B 1 114 ? -1.38 2.629 -11.023 1 98.88 114 ILE B O 1
ATOM 2097 N N . VAL B 1 115 ? -1.723 1.4 -9.211 1 98.94 115 VAL B N 1
ATOM 2098 C CA . VAL B 1 115 ? -0.352 1.512 -8.719 1 98.94 115 VAL B CA 1
ATOM 2099 C C . VAL B 1 115 ? 0.094 0.179 -8.125 1 98.94 115 VAL B C 1
ATOM 2101 O O . VAL B 1 115 ? -0.717 -0.559 -7.559 1 98.94 115 VAL B O 1
ATOM 2104 N N . SER B 1 116 ? 1.321 -0.113 -8.227 1 98.81 116 SER B N 1
ATOM 2105 C CA . SER B 1 116 ? 2.025 -1.239 -7.625 1 98.81 116 SER B CA 1
ATOM 2106 C C . SER B 1 116 ? 3.52 -0.958 -7.508 1 98.81 116 SER B C 1
ATOM 2108 O O . SER B 1 116 ? 4.098 -0.28 -8.359 1 98.81 116 SER B O 1
ATOM 2110 N N . ASN B 1 117 ? 4.117 -1.509 -6.434 1 98.56 117 ASN B N 1
ATOM 2111 C CA . ASN B 1 117 ? 5.574 -1.4 -6.395 1 98.56 117 ASN B CA 1
ATOM 2112 C C . ASN B 1 117 ? 6.23 -2.305 -7.434 1 98.56 117 ASN B C 1
ATOM 2114 O O . ASN B 1 117 ? 7.379 -2.076 -7.824 1 98.56 117 ASN B O 1
ATOM 2118 N N . ILE B 1 118 ? 5.527 -3.381 -7.855 1 97.81 118 ILE B N 1
ATOM 2119 C CA . ILE B 1 118 ? 5.98 -4.219 -8.961 1 97.81 118 ILE B CA 1
ATOM 2120 C C . ILE B 1 118 ? 5.551 -3.6 -10.289 1 97.81 118 ILE B C 1
ATOM 2122 O O . ILE B 1 118 ? 4.371 -3.627 -10.641 1 97.81 118 ILE B O 1
ATOM 2126 N N . PRO B 1 119 ? 6.504 -3.152 -11.016 1 98.06 119 PRO B N 1
ATOM 2127 C CA . PRO B 1 119 ? 6.145 -2.391 -12.211 1 98.06 119 PRO B CA 1
ATOM 2128 C C . PRO B 1 119 ? 5.25 -3.18 -13.164 1 98.06 119 PRO B C 1
ATOM 2130 O O . PRO B 1 119 ? 4.27 -2.641 -13.688 1 98.06 119 PRO B O 1
ATOM 2133 N N . ALA B 1 120 ? 5.445 -4.441 -13.336 1 96.31 120 ALA B N 1
ATOM 2134 C CA . ALA B 1 120 ? 4.73 -5.266 -14.305 1 96.31 120 ALA B CA 1
ATOM 2135 C C . ALA B 1 120 ? 3.277 -5.465 -13.883 1 96.31 120 ALA B C 1
ATOM 2137 O O . ALA B 1 120 ? 2.453 -5.926 -14.68 1 96.31 120 ALA B O 1
ATOM 2138 N N . TRP B 1 121 ? 2.908 -5.172 -12.672 1 97.25 121 TRP B N 1
ATOM 2139 C CA . TRP B 1 121 ? 1.561 -5.41 -12.172 1 97.25 121 TRP B CA 1
ATOM 2140 C C . TRP B 1 121 ? 0.654 -4.215 -12.453 1 97.25 121 TRP B C 1
ATOM 2142 O O . TRP B 1 121 ? -0.571 -4.324 -12.359 1 97.25 121 TRP B O 1
ATOM 2152 N N . VAL B 1 122 ? 1.26 -3.02 -12.734 1 98.38 122 VAL B N 1
ATOM 2153 C CA . VAL B 1 122 ? 0.435 -1.857 -13.047 1 98.38 122 VAL B CA 1
ATOM 2154 C C . VAL B 1 122 ? -0.42 -2.146 -14.273 1 98.38 122 VAL B C 1
ATOM 2156 O O . VAL B 1 122 ? 0.084 -2.641 -15.289 1 98.38 122 VAL B O 1
ATOM 2159 N N . GLY B 1 123 ? -1.713 -1.896 -14.172 1 98.25 123 GLY B N 1
ATOM 2160 C CA . GLY B 1 123 ? -2.631 -2.102 -15.281 1 98.25 123 GLY B CA 1
ATOM 2161 C C . GLY B 1 123 ? -3.135 -3.529 -15.383 1 98.25 123 GLY B C 1
ATOM 2162 O O . GLY B 1 123 ? -3.994 -3.832 -16.219 1 98.25 123 GLY B O 1
ATOM 2163 N N . THR B 1 124 ? -2.59 -4.426 -14.547 1 97.19 124 THR B N 1
ATOM 2164 C CA . THR B 1 124 ? -3.02 -5.82 -14.594 1 97.19 124 THR B CA 1
ATOM 2165 C C . THR B 1 124 ? -4.043 -6.102 -13.492 1 97.19 124 THR B C 1
ATOM 2167 O O . THR B 1 124 ? -4.301 -5.25 -12.641 1 97.19 124 THR B O 1
ATOM 2170 N N . SER B 1 125 ? -4.668 -7.258 -13.578 1 96.88 125 SER B N 1
ATOM 2171 C CA . SER B 1 125 ? -5.621 -7.738 -12.586 1 96.88 125 SER B CA 1
ATOM 2172 C C . SER B 1 125 ? -5.117 -9.008 -11.898 1 96.88 125 SER B C 1
ATOM 2174 O O . SER B 1 125 ? -4.688 -9.945 -12.57 1 96.88 125 SER B O 1
ATOM 2176 N N . GLN B 1 126 ? -5.129 -8.984 -10.625 1 96.31 126 GLN B N 1
ATOM 2177 C CA . GLN B 1 126 ? -4.707 -10.133 -9.828 1 96.31 126 GLN B CA 1
ATOM 2178 C C . GLN B 1 126 ? -5.914 -10.922 -9.328 1 96.31 126 GLN B C 1
ATOM 2180 O O . GLN B 1 126 ? -6.688 -10.438 -8.5 1 96.31 126 GLN B O 1
ATOM 2185 N N . ARG B 1 127 ? -6.094 -12.117 -9.766 1 96.5 127 ARG B N 1
ATOM 2186 C CA . ARG B 1 127 ? -7.211 -12.977 -9.391 1 96.5 127 ARG B CA 1
ATOM 2187 C C . ARG B 1 127 ? -7.074 -13.453 -7.949 1 96.5 127 ARG B C 1
ATOM 2189 O O . ARG B 1 127 ? -6.027 -13.977 -7.559 1 96.5 127 ARG B O 1
ATOM 2196 N N . ARG B 1 128 ? -8.109 -13.266 -7.152 1 97.69 128 ARG B N 1
ATOM 2197 C CA . ARG B 1 128 ? -8.133 -13.656 -5.746 1 97.69 128 ARG B CA 1
ATOM 2198 C C . ARG B 1 128 ? -9.43 -14.383 -5.406 1 97.69 128 ARG B C 1
ATOM 2200 O O . ARG B 1 128 ? -10.523 -13.859 -5.637 1 97.69 128 ARG B O 1
ATOM 2207 N N . ASN B 1 129 ? -9.359 -15.586 -4.895 1 97.62 129 ASN B N 1
ATOM 2208 C CA . ASN B 1 129 ? -10.523 -16.203 -4.266 1 97.62 129 ASN B CA 1
ATOM 2209 C C . ASN B 1 129 ? -10.641 -15.812 -2.797 1 97.62 129 ASN B C 1
ATOM 2211 O O . ASN B 1 129 ? -9.656 -15.828 -2.061 1 97.62 129 ASN B O 1
ATOM 2215 N N . TYR B 1 130 ? -11.805 -15.422 -2.432 1 98.44 130 TYR B N 1
ATOM 2216 C CA . TYR B 1 130 ? -11.992 -15 -1.048 1 98.44 130 TYR B CA 1
ATOM 2217 C C . TYR B 1 130 ? -12.945 -15.93 -0.315 1 98.44 130 TYR B C 1
ATOM 2219 O O . TYR B 1 130 ? -13.867 -16.484 -0.918 1 98.44 130 TYR B O 1
ATOM 2227 N N . THR B 1 131 ? -12.758 -16.141 0.936 1 98.44 131 THR B N 1
ATOM 2228 C CA . THR B 1 131 ? -13.672 -16.75 1.897 1 98.44 131 THR B CA 1
ATOM 2229 C C . THR B 1 131 ? -13.719 -15.945 3.188 1 98.44 131 THR B C 1
ATOM 2231 O O . THR B 1 131 ? -12.688 -15.711 3.818 1 98.44 131 THR B O 1
ATOM 2234 N N . ILE B 1 132 ? -14.867 -15.477 3.568 1 98.5 132 ILE B N 1
ATOM 2235 C CA . ILE B 1 132 ? -15.086 -14.766 4.824 1 98.5 132 ILE B CA 1
ATOM 2236 C C . ILE B 1 132 ? -15.625 -15.734 5.875 1 98.5 132 ILE B C 1
ATOM 2238 O O . ILE B 1 132 ? -16.609 -16.453 5.629 1 98.5 132 ILE B O 1
ATOM 2242 N N . ILE B 1 133 ? -14.984 -15.773 6.98 1 97.88 133 ILE B N 1
ATOM 2243 C CA . ILE B 1 133 ? -15.391 -16.641 8.086 1 97.88 133 ILE B CA 1
ATOM 2244 C C . ILE B 1 133 ? -15.664 -15.789 9.328 1 97.88 133 ILE B C 1
ATOM 2246 O O . ILE B 1 133 ? -14.789 -15.039 9.781 1 97.88 133 ILE B O 1
ATOM 2250 N N . LYS B 1 134 ? -16.797 -15.844 9.875 1 95.31 134 LYS B N 1
ATOM 2251 C CA . LYS B 1 134 ? -17.156 -15.164 11.109 1 95.31 134 LYS B CA 1
ATOM 2252 C C . LYS B 1 134 ? -17.219 -16.141 12.281 1 95.31 134 LYS B C 1
ATOM 2254 O O . LYS B 1 134 ? -17.953 -17.141 12.227 1 95.31 134 LYS B O 1
ATOM 2259 N N . GLU B 1 135 ? -16.328 -16.031 13.102 1 88.88 135 GLU B N 1
ATOM 2260 C CA . GLU B 1 135 ? -16.312 -16.844 14.312 1 88.88 135 GLU B CA 1
ATOM 2261 C C . GLU B 1 135 ? -16.312 -15.984 15.57 1 88.88 135 GLU B C 1
ATOM 2263 O O . GLU B 1 135 ? -15.367 -15.219 15.797 1 88.88 135 GLU B O 1
ATOM 2268 N N . ASN B 1 136 ? -17.359 -16.172 16.438 1 87.94 136 ASN B N 1
ATOM 2269 C CA . ASN B 1 136 ? -17.5 -15.359 17.641 1 87.94 136 ASN B CA 1
ATOM 2270 C C . ASN B 1 136 ? -17.406 -13.867 17.312 1 87.94 136 ASN B C 1
ATOM 2272 O O . ASN B 1 136 ? -18.125 -13.359 16.453 1 87.94 136 ASN B O 1
ATOM 2276 N N . ASN B 1 137 ? -16.5 -13.109 17.781 1 90.19 137 ASN B N 1
ATOM 2277 C CA . ASN B 1 137 ? -16.391 -11.664 17.594 1 90.19 137 ASN B CA 1
ATOM 2278 C C . ASN B 1 137 ? -15.305 -11.305 16.594 1 90.19 137 ASN B C 1
ATOM 2280 O O . ASN B 1 137 ? -14.945 -10.133 16.453 1 90.19 137 ASN B O 1
ATOM 2284 N N . ASP B 1 138 ? -14.859 -12.438 15.828 1 94.12 138 ASP B N 1
ATOM 2285 C CA . ASP B 1 138 ? -13.797 -12.203 14.859 1 94.12 138 ASP B CA 1
ATOM 2286 C C . ASP B 1 138 ? -14.273 -12.484 13.438 1 94.12 138 ASP B C 1
ATOM 2288 O O . ASP B 1 138 ? -15.141 -13.336 13.219 1 94.12 138 ASP B O 1
ATOM 2292 N N . THR B 1 139 ? -13.914 -11.68 12.531 1 97.81 139 THR B N 1
ATOM 2293 C CA . THR B 1 139 ? -14.07 -11.953 11.109 1 97.81 139 THR B CA 1
ATOM 2294 C C . THR B 1 139 ? -12.719 -12.266 10.469 1 97.81 139 THR B C 1
ATOM 2296 O O . THR B 1 139 ? -11.781 -11.461 10.555 1 97.81 139 THR B O 1
ATOM 2299 N N . LEU B 1 140 ? -12.609 -13.461 9.922 1 98.5 140 LEU B N 1
ATOM 2300 C CA . LEU B 1 140 ? -11.414 -13.875 9.188 1 98.5 140 LEU B CA 1
ATOM 2301 C C . LEU B 1 140 ? -11.656 -13.82 7.684 1 98.5 140 LEU B C 1
ATOM 2303 O O . LEU B 1 140 ? -12.766 -14.094 7.219 1 98.5 140 LEU B O 1
ATOM 2307 N N . LEU B 1 141 ? -10.688 -13.461 6.961 1 98.81 141 LEU B N 1
ATOM 2308 C CA . LEU B 1 141 ? -10.688 -13.453 5.504 1 98.81 141 LEU B CA 1
ATOM 2309 C C . LEU B 1 141 ? -9.562 -14.32 4.953 1 98.81 141 LEU B C 1
ATOM 2311 O O . LEU B 1 141 ? -8.391 -14.102 5.273 1 98.81 141 LEU B O 1
ATOM 2315 N N . HIS B 1 142 ? -9.914 -15.312 4.234 1 98.62 142 HIS B N 1
ATOM 2316 C CA . HIS B 1 142 ? -8.961 -16.156 3.523 1 98.62 142 HIS B CA 1
ATOM 2317 C C . HIS B 1 142 ? -8.867 -15.773 2.051 1 98.62 142 HIS B C 1
ATOM 2319 O O . HIS B 1 142 ? -9.867 -15.797 1.335 1 98.62 142 HIS B O 1
ATOM 2325 N N . ILE B 1 143 ? -7.711 -15.406 1.611 1 98.62 143 ILE B N 1
ATOM 2326 C CA . ILE B 1 143 ? -7.465 -15.07 0.214 1 98.62 143 ILE B CA 1
ATOM 2327 C C . ILE B 1 143 ? -6.547 -16.125 -0.415 1 98.62 143 ILE B C 1
ATOM 2329 O O . ILE B 1 143 ? -5.461 -16.391 0.101 1 98.62 143 ILE B O 1
ATOM 2333 N N . GLN B 1 144 ? -7 -16.688 -1.459 1 96.44 144 GLN B N 1
ATOM 2334 C CA . GLN B 1 144 ? -6.176 -17.578 -2.266 1 96.44 144 GLN B CA 1
ATOM 2335 C C . GLN B 1 144 ? -5.73 -16.891 -3.559 1 96.44 144 GLN B C 1
ATOM 2337 O O . GLN B 1 144 ? -6.547 -16.281 -4.258 1 96.44 144 GLN B O 1
ATOM 2342 N N . SER B 1 145 ? -4.492 -16.953 -3.764 1 93.19 145 SER B N 1
ATOM 2343 C CA . SER B 1 145 ? -3.938 -16.391 -4.988 1 93.19 145 SER B CA 1
ATOM 2344 C C . SER B 1 145 ? -3.33 -17.469 -5.875 1 93.19 145 SER B C 1
ATOM 2346 O O . SER B 1 145 ? -2.801 -18.469 -5.371 1 93.19 145 SER B O 1
ATOM 2348 N N . ARG B 1 146 ? -3.59 -17.344 -7.176 1 83.81 146 ARG B N 1
ATOM 2349 C CA . ARG B 1 146 ? -2.891 -18.125 -8.188 1 83.81 146 ARG B CA 1
ATOM 2350 C C . ARG B 1 146 ? -2.035 -17.234 -9.078 1 83.81 146 ARG B C 1
ATOM 2352 O O . ARG B 1 146 ? -2.541 -16.297 -9.688 1 83.81 146 ARG B O 1
ATOM 2359 N N . ARG B 1 147 ? -0.79 -17.469 -8.961 1 72.81 147 ARG B N 1
ATOM 2360 C CA . ARG B 1 147 ? 0.162 -16.688 -9.758 1 72.81 147 ARG B CA 1
ATOM 2361 C C . ARG B 1 147 ? 0.719 -17.531 -10.906 1 72.81 147 ARG B C 1
ATOM 2363 O O . ARG B 1 147 ? 0.48 -18.734 -10.977 1 72.81 147 ARG B O 1
ATOM 2370 N N . ASP B 1 148 ? 1.306 -16.875 -11.797 1 70.06 148 ASP B N 1
ATOM 2371 C CA . ASP B 1 148 ? 1.831 -17.562 -12.969 1 70.06 148 ASP B CA 1
ATOM 2372 C C . ASP B 1 148 ? 2.898 -18.578 -12.586 1 70.06 148 ASP B C 1
ATOM 2374 O O . ASP B 1 148 ? 3.455 -18.516 -11.484 1 70.06 148 ASP B O 1
ATOM 2378 N N . GLY B 1 149 ? 3.035 -19.594 -13.367 1 75.19 149 GLY B N 1
ATOM 2379 C CA . GLY B 1 149 ? 4.117 -20.562 -13.25 1 75.19 149 GLY B CA 1
ATOM 2380 C C . GLY B 1 149 ? 3.863 -21.609 -12.188 1 75.19 149 GLY B C 1
ATOM 2381 O O . GLY B 1 149 ? 4.805 -22.188 -11.641 1 75.19 149 GLY B O 1
ATOM 2382 N N . GLY B 1 150 ? 2.557 -21.703 -11.758 1 79.44 150 GLY B N 1
ATOM 2383 C CA . GLY B 1 150 ? 2.256 -22.734 -10.789 1 79.44 150 GLY B CA 1
ATOM 2384 C C . GLY B 1 150 ? 2.35 -22.266 -9.352 1 79.44 150 GLY B C 1
ATOM 2385 O O . GLY B 1 150 ? 2.174 -23.047 -8.422 1 79.44 150 GLY B O 1
ATOM 2386 N N . ASN B 1 151 ? 2.607 -21 -9.156 1 83.81 151 ASN B N 1
ATOM 2387 C CA . ASN B 1 151 ? 2.701 -20.453 -7.809 1 83.81 151 ASN B CA 1
ATOM 2388 C C . ASN B 1 151 ? 1.323 -20.125 -7.234 1 83.81 151 ASN B C 1
ATOM 2390 O O . ASN B 1 151 ? 0.482 -19.547 -7.918 1 83.81 151 ASN B O 1
ATOM 2394 N N . THR B 1 152 ? 1.086 -20.672 -6.035 1 90.75 152 THR B N 1
ATOM 2395 C CA . THR B 1 152 ? -0.145 -20.359 -5.32 1 90.75 152 THR B CA 1
ATOM 2396 C C . THR B 1 152 ? 0.162 -19.797 -3.936 1 90.75 152 THR B C 1
ATOM 2398 O O . THR B 1 152 ? 1.222 -20.078 -3.369 1 90.75 152 THR B O 1
ATOM 2401 N N . GLY B 1 153 ? -0.686 -18.969 -3.475 1 94.19 153 GLY B N 1
ATOM 2402 C CA . GLY B 1 153 ? -0.559 -18.391 -2.148 1 94.19 153 GLY B CA 1
ATOM 2403 C C . GLY B 1 153 ? -1.847 -18.453 -1.348 1 94.19 153 GLY B C 1
ATOM 2404 O O . GLY B 1 153 ? -2.938 -18.328 -1.91 1 94.19 153 GLY B O 1
ATOM 2405 N N . GLU B 1 154 ? -1.682 -18.734 -0.131 1 96.38 154 GLU B N 1
ATOM 2406 C CA . GLU B 1 154 ? -2.758 -18.672 0.852 1 96.38 154 GLU B CA 1
ATOM 2407 C C . GLU B 1 154 ? -2.479 -17.594 1.904 1 96.38 154 GLU B C 1
ATOM 2409 O O . GLU B 1 154 ? -1.459 -17.656 2.596 1 96.38 154 GLU B O 1
ATOM 2414 N N . LEU B 1 155 ? -3.381 -16.688 1.972 1 98.12 155 LEU B N 1
ATOM 2415 C CA . LEU B 1 155 ? -3.213 -15.609 2.949 1 98.12 155 LEU B CA 1
ATOM 2416 C C . LEU B 1 155 ? -4.414 -15.539 3.887 1 98.12 155 LEU B C 1
ATOM 2418 O O . LEU B 1 155 ? -5.562 -15.523 3.434 1 98.12 155 LEU B O 1
ATOM 2422 N N . TRP B 1 156 ? -4.148 -15.484 5.16 1 98.25 156 TRP B N 1
ATOM 2423 C CA . TRP B 1 156 ? -5.18 -15.328 6.184 1 98.25 156 TRP B CA 1
ATOM 2424 C C . TRP B 1 156 ? -5.09 -13.945 6.828 1 98.25 156 TRP B C 1
ATOM 2426 O O . TRP B 1 156 ? -4.004 -13.492 7.199 1 98.25 156 TRP B O 1
ATOM 2436 N N . TRP B 1 157 ? -6.258 -13.375 6.941 1 98.75 157 TRP B N 1
ATOM 2437 C CA . TRP B 1 157 ? -6.375 -12.023 7.488 1 98.75 157 TRP B CA 1
ATOM 2438 C C . TRP B 1 157 ? -7.414 -11.977 8.602 1 98.75 157 TRP B C 1
ATOM 2440 O O . TRP B 1 157 ? -8.398 -12.727 8.578 1 98.75 157 TRP B O 1
ATOM 2450 N N . ARG B 1 158 ? -7.199 -11.086 9.523 1 98.62 158 ARG B N 1
ATOM 2451 C CA . ARG B 1 158 ? -8.203 -10.773 10.539 1 98.62 158 ARG B CA 1
ATOM 2452 C C . ARG B 1 158 ? -8.719 -9.352 10.383 1 98.62 158 ARG B C 1
ATOM 2454 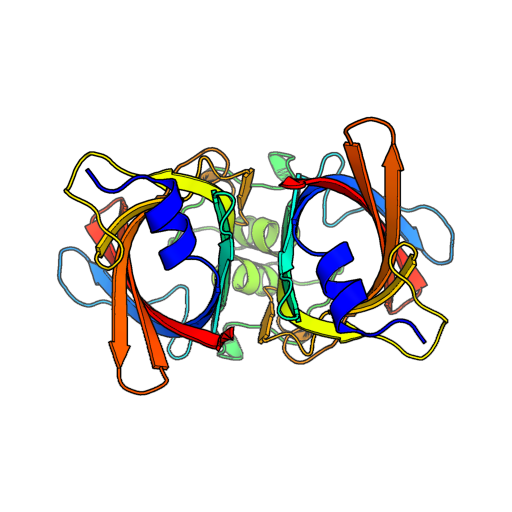O O . ARG B 1 158 ? -7.93 -8.414 10.227 1 98.62 158 ARG B O 1
ATOM 2461 N N . LYS B 1 159 ? -10.023 -9.195 10.461 1 98.44 159 LYS B N 1
ATOM 2462 C CA . LYS B 1 159 ? -10.617 -7.867 10.32 1 98.44 159 LYS B CA 1
ATOM 2463 C C . LYS B 1 159 ? -10.352 -7.012 11.555 1 98.44 159 LYS B C 1
ATOM 2465 O O . LYS B 1 159 ? -10.602 -7.445 12.688 1 98.44 159 LYS B O 1
ATOM 2470 N N . LEU B 1 160 ? -9.82 -5.832 11.367 1 98.06 160 LEU B N 1
ATOM 2471 C CA . LEU B 1 160 ? -9.539 -4.879 12.438 1 98.06 160 LEU B CA 1
ATOM 2472 C C . LEU B 1 160 ? -10.719 -3.932 12.648 1 98.06 160 LEU B C 1
ATOM 2474 O O . LEU B 1 160 ? -11 -3.521 13.773 1 98.06 160 LEU B O 1
ATOM 2478 N N . ALA B 1 161 ? -11.234 -3.512 11.508 1 94.06 161 ALA B N 1
ATOM 2479 C CA . ALA B 1 161 ? -12.32 -2.533 11.508 1 94.06 161 ALA B CA 1
ATOM 2480 C C . ALA B 1 161 ? -13.086 -2.566 10.188 1 94.06 161 ALA B C 1
ATOM 2482 O O . ALA B 1 161 ? -12.555 -3.004 9.164 1 94.06 161 ALA B O 1
#

pLDDT: mean 95.09, std 6.11, range [54.59, 98.94]

Foldseek 3Di:
DADPLLQLVLQAFKWKWDDKWKDFLNHTDDPVQAHGGKIWIWGGHSVFKIKIKMFHDDCVLQPPPADPPGDPPDDVVNVVSVLRTMKIWMDGKDFDPPDDDDNFWGKMWGDCICDISPPVSNRHTWIWIWGWDDDDPKIKIWIWGDDPNRMIMIIIIIGPD/DADPLLQLVLQAFKWKWDDKWKDFLNHTDDPVQAHGGKIWIWGGHSVFKIKIKMFHDDCVLQPPPADPPGDPPDDPVNVVSVLRTMKIWMDGKDFDPPDDDDSFWGKMWGDCICDISPPVSNRHTWIWIWGWDDDDPKIKIWIWGDDPNRMIMIIIIIGPD

Nearest PDB structures (foldseek):
  2gfg-assembly3_C  TM=2.488E-01  e=3.039E-02  Halalkalibacterium halodurans
  5a66-assembly2_B  TM=2.426E-01  e=2.318E-02  Arabidopsis thaliana
  3sy3-assembly2_D  TM=2.667E-01  e=6.847E-02  Bacillus anthracis str. 'Ames Ancestor'
  3v85-assembly1_A  TM=2.315E-01  e=8.977E-02  Arabidopsis thaliana
  6e8a-assembly2_B-2  TM=2.556E-01  e=1.027E+00  Salmonella enterica subsp. enterica serovar Typhimurium

Radius of gyration: 19.01 Å; Cα contacts (8 Å, |Δi|>4): 887; chains: 2; bounding box: 53×54×36 Å

InterPro domains:
  IPR024311 Lipocalin-like domain [PF13924] (13-159)